Protein AF-V3ZPR6-F1 (afdb_monomer_lite)

Secondary structure (DSSP, 8-state):
-------------PPPPTT--S----HHHHHS--SS---HHHHHS----------SS----TT-HHHHHHHHHHHHHHHHHHHHHHHHHHHS------------------------------------TTTTTT--SS-HHHHHHHHHHHHHHHHHHHHHHHHHHHHHHHHHHHHHHHHHHHHHHHHHHHHHHHHHHHHHHHHHHHHHHHHHHHHHHHHHHHHHHHHHHHHHHHHHHHHHHHHHHHHHHHHHHHHHHHHHHHHHHHHHHHHHHHHHHHHHHHHHHHHHHHHHHHHHHHHHHHHHHHHHHHHHHHHHHHHHHHHHSS---S---S----S----------

pLDDT: mean 75.25, std 23.53, range [30.95, 98.62]

Sequence (349 aa):
MEKVAREFTETYVPKPNPDNVENAGDWVSELFKPTFACTVEDISTGKDEEFQIESKIKRVRAFDPAAIKEVYHKVRMMNIMDEEMQKVKLKQIPGSSLNLTETKDLQKSQSFSPASVPDDSKPTLEYSEEDLEQSGIWDTEELDVLRKVFKSAKTQISDLKVKLREYEARNKYLEGIVKKQEYEIEKSDIKLREAAKSNKRLTIHCENLQHQLDHSSAKLDTVTDMWKEIDKEKSKMMKEIQDVRVSHDKERLLRKNLELKLEHAVQERQRAVDIAVQNTKVKYEKQLFDLKQNQKELVKEFSKEKQLYGVTNKALNHLRQHFSSLPMDNIIPPNAVTEDQVSNISFVS

Radius of gyration: 82.51 Å; chains: 1; bounding box: 163×57×249 Å

Organism: Lottia gigantea (NCBI:txid225164)

Structure (mmCIF, N/CA/C/O backbone):
data_AF-V3ZPR6-F1
#
_entry.id   AF-V3ZPR6-F1
#
loop_
_atom_site.group_PDB
_atom_site.id
_atom_site.type_symbol
_atom_site.label_atom_id
_atom_site.label_alt_id
_atom_site.label_comp_id
_atom_site.label_asym_id
_atom_site.label_entity_id
_atom_site.label_seq_id
_atom_site.pdbx_PDB_ins_code
_atom_site.Cartn_x
_atom_site.Cartn_y
_atom_site.Cartn_z
_atom_site.occupancy
_atom_site.B_iso_or_equiv
_atom_site.auth_seq_id
_atom_site.auth_comp_id
_atom_site.auth_asym_id
_atom_site.auth_atom_id
_atom_site.pdbx_PDB_model_num
ATOM 1 N N . MET A 1 1 ? -2.407 25.496 47.543 1.00 41.88 1 MET A N 1
ATOM 2 C CA . MET A 1 1 ? -1.720 25.330 46.248 1.00 41.88 1 MET A CA 1
ATOM 3 C C . MET A 1 1 ? -2.771 25.192 45.168 1.00 41.88 1 MET A C 1
ATOM 5 O O . MET A 1 1 ? -3.773 24.521 45.389 1.00 41.88 1 MET A O 1
ATOM 9 N N . GLU A 1 2 ? -2.578 25.971 44.114 1.00 41.78 2 GLU A N 1
ATOM 10 C CA . GLU A 1 2 ? -3.554 26.510 43.167 1.00 41.78 2 GLU A CA 1
ATOM 11 C C . GLU A 1 2 ? -4.523 25.505 42.535 1.00 41.78 2 GLU A C 1
ATOM 13 O O . GLU A 1 2 ? -4.130 24.508 41.935 1.00 41.78 2 GLU A O 1
ATOM 18 N N . LYS A 1 3 ? -5.814 25.848 42.586 1.00 42.22 3 LYS A N 1
ATOM 19 C CA . LYS A 1 3 ? -6.810 25.402 41.612 1.00 42.22 3 LYS A CA 1
ATOM 20 C C . LYS A 1 3 ? -6.983 26.535 40.607 1.00 42.22 3 LYS A C 1
ATOM 22 O O . LYS A 1 3 ? -7.659 27.517 40.897 1.00 42.22 3 LYS A O 1
ATOM 27 N N . VAL A 1 4 ? -6.331 26.401 39.457 1.00 48.19 4 VAL A N 1
ATOM 28 C CA . VAL A 1 4 ? -6.520 27.287 38.307 1.00 48.19 4 VAL A CA 1
ATOM 29 C C . VAL A 1 4 ? -7.768 26.842 37.553 1.00 48.19 4 VAL A C 1
ATOM 31 O O . VAL A 1 4 ? -7.897 25.685 37.146 1.00 48.19 4 VAL A O 1
ATOM 34 N N . ALA A 1 5 ? -8.688 27.790 37.414 1.00 50.62 5 ALA A N 1
ATOM 35 C CA . ALA A 1 5 ? -9.866 27.734 36.574 1.00 50.62 5 ALA A CA 1
ATOM 36 C C . ALA A 1 5 ? -9.489 27.482 35.106 1.00 50.62 5 ALA A C 1
ATOM 38 O O . ALA A 1 5 ? -8.565 28.097 34.576 1.00 50.62 5 ALA A O 1
ATOM 39 N N . ARG A 1 6 ? -10.236 26.608 34.428 1.00 50.69 6 ARG A N 1
ATOM 40 C CA . ARG A 1 6 ? -10.346 26.638 32.968 1.00 50.69 6 ARG A CA 1
ATOM 41 C C . ARG A 1 6 ? -11.783 26.971 32.625 1.00 50.69 6 ARG A C 1
ATOM 43 O O . ARG A 1 6 ? -12.670 26.128 32.723 1.00 50.69 6 ARG A O 1
ATOM 50 N N . GLU A 1 7 ? -11.968 28.240 32.305 1.00 48.94 7 GLU A N 1
ATOM 51 C CA . GLU A 1 7 ? -13.148 28.776 31.653 1.00 48.94 7 GLU A CA 1
ATOM 52 C C . GLU A 1 7 ? -13.272 28.176 30.249 1.00 48.94 7 GLU A C 1
ATOM 54 O O . GLU A 1 7 ? -12.290 27.994 29.527 1.00 48.94 7 GLU A O 1
ATOM 59 N N . PHE A 1 8 ? -14.510 27.838 29.903 1.00 49.81 8 PHE A N 1
ATOM 60 C CA . PHE A 1 8 ? -14.952 27.524 28.557 1.00 49.81 8 PHE A CA 1
ATOM 61 C C . PHE A 1 8 ? -14.781 28.759 27.667 1.00 49.81 8 PHE A C 1
ATOM 63 O O . PHE A 1 8 ? -15.386 29.795 27.930 1.00 49.81 8 PHE A O 1
ATOM 70 N N . THR A 1 9 ? -14.034 28.627 26.576 1.00 45.50 9 THR A N 1
ATOM 71 C CA . THR A 1 9 ? -14.151 29.518 25.421 1.00 45.50 9 THR A CA 1
ATOM 72 C C . THR A 1 9 ? -14.665 28.706 24.238 1.00 45.50 9 THR A C 1
ATOM 74 O O . THR A 1 9 ? -13.915 28.050 23.519 1.00 45.50 9 THR A O 1
ATOM 77 N N . GLU A 1 10 ? -15.986 28.727 24.054 1.00 44.78 10 GLU A N 1
ATOM 78 C CA . GLU A 1 10 ? -16.613 28.424 22.768 1.00 44.78 10 GLU A CA 1
ATOM 79 C C . GLU A 1 10 ? -16.181 29.499 21.767 1.00 44.78 10 GLU A C 1
ATOM 81 O O . GLU A 1 10 ? -16.654 30.636 21.791 1.00 44.78 10 GLU A O 1
ATOM 86 N N . THR A 1 11 ? -15.254 29.160 20.877 1.00 44.72 11 THR A N 1
ATOM 87 C CA . THR A 1 11 ? -14.966 29.967 19.694 1.00 44.72 11 THR A CA 1
ATOM 88 C C . THR A 1 11 ? -16.083 29.761 18.675 1.00 44.72 11 THR A C 1
ATOM 90 O O . THR A 1 11 ? -16.103 28.805 17.902 1.00 44.72 11 THR A O 1
ATOM 93 N N . TYR A 1 12 ? -17.039 30.686 18.689 1.00 46.19 12 TYR A N 1
ATOM 94 C CA . TYR A 1 12 ? -18.035 30.868 17.639 1.00 46.19 12 TYR A CA 1
ATOM 95 C C . TYR A 1 12 ? -17.323 31.178 16.311 1.00 46.19 12 TYR A C 1
ATOM 97 O O . TYR A 1 12 ? -16.755 32.257 16.140 1.00 46.19 12 TYR A O 1
ATOM 105 N N . VAL A 1 13 ? -17.322 30.227 15.374 1.00 50.09 13 VAL A N 1
ATOM 106 C CA . VAL A 1 13 ? -16.845 30.440 13.999 1.00 50.09 13 VAL A CA 1
ATOM 107 C C . VAL A 1 13 ? -18.029 30.948 13.169 1.00 50.09 13 VAL A C 1
ATOM 109 O O . VAL A 1 13 ? -18.985 30.192 12.970 1.00 50.09 13 VAL A O 1
ATOM 112 N N . PRO A 1 14 ? -18.028 32.203 12.684 1.00 50.72 14 PRO A N 1
ATOM 113 C CA . PRO A 1 14 ? -19.093 32.677 11.813 1.00 50.72 14 PRO A CA 1
ATOM 114 C C . PRO A 1 14 ? -19.015 31.944 10.468 1.00 50.72 14 PRO A C 1
ATOM 116 O O . PRO A 1 14 ? -17.951 31.846 9.856 1.00 50.72 14 PRO A O 1
ATOM 119 N N . LYS A 1 15 ? -20.152 31.415 10.001 1.00 50.44 15 LYS A N 1
ATOM 120 C CA . LYS A 1 15 ? -20.273 30.866 8.643 1.00 50.44 15 LYS A CA 1
ATOM 121 C C . LYS A 1 15 ? -20.036 31.995 7.626 1.00 50.44 15 LYS A C 1
ATOM 123 O O . LYS A 1 15 ? -20.623 33.063 7.803 1.00 50.44 15 LYS A O 1
ATOM 128 N N . PRO A 1 16 ? -19.220 31.790 6.578 1.00 45.31 16 PRO A N 1
ATOM 129 C CA . PRO A 1 16 ? -19.025 32.807 5.556 1.00 45.31 16 PRO A CA 1
ATOM 130 C C . PRO A 1 16 ? -20.313 32.998 4.743 1.00 45.31 16 PRO A C 1
ATOM 132 O O . PRO A 1 16 ? -20.967 32.030 4.352 1.00 45.31 16 PRO A O 1
ATOM 135 N N . ASN A 1 17 ? -20.668 34.265 4.528 1.00 46.66 17 ASN A N 1
ATOM 136 C CA . ASN A 1 17 ? -21.756 34.700 3.655 1.00 46.66 17 ASN A CA 1
ATOM 137 C C . ASN A 1 17 ? -21.482 34.248 2.205 1.00 46.66 17 ASN A C 1
ATOM 139 O O . ASN A 1 17 ? -20.354 34.422 1.741 1.00 46.66 17 ASN A O 1
ATOM 143 N N . PRO A 1 18 ? -22.481 33.722 1.475 1.00 52.09 18 PRO A N 1
ATOM 144 C CA . PRO A 1 18 ? -22.304 33.220 0.110 1.00 52.09 18 PRO A CA 1
ATOM 145 C C . PRO A 1 18 ? -22.130 34.315 -0.961 1.00 52.09 18 PRO A C 1
ATOM 147 O O . PRO A 1 18 ? -21.793 33.987 -2.092 1.00 52.09 18 PRO A O 1
ATOM 150 N N . ASP A 1 19 ? -22.278 35.595 -0.613 1.00 48.44 19 ASP A N 1
ATOM 151 C CA . ASP A 1 19 ? -22.340 36.694 -1.593 1.00 48.44 19 ASP A CA 1
ATOM 152 C C . ASP A 1 19 ? -21.020 37.472 -1.769 1.00 48.44 19 ASP A C 1
ATOM 154 O O . ASP A 1 19 ? -21.028 38.592 -2.266 1.00 48.44 19 ASP A O 1
ATOM 158 N N . ASN A 1 20 ? -19.874 36.916 -1.353 1.00 46.81 20 ASN A N 1
ATOM 159 C CA . ASN A 1 20 ? -18.575 37.608 -1.428 1.00 46.81 20 ASN A CA 1
ATOM 160 C C . ASN A 1 20 ? -17.447 36.751 -2.037 1.00 46.81 20 ASN A C 1
ATOM 162 O O . ASN A 1 20 ? -16.292 36.830 -1.620 1.00 46.81 20 ASN A O 1
ATOM 166 N N . VAL A 1 21 ? -17.777 35.920 -3.032 1.00 47.25 21 VAL A N 1
ATOM 167 C CA . VAL A 1 21 ? -16.795 35.176 -3.844 1.00 47.25 21 VAL A CA 1
ATOM 168 C C . VAL A 1 21 ? -16.747 35.771 -5.251 1.00 47.25 21 VAL A C 1
ATOM 170 O O . VAL A 1 21 ? -17.016 35.104 -6.243 1.00 47.25 21 VAL A O 1
ATOM 173 N N . GLU A 1 22 ? -16.412 37.054 -5.341 1.00 48.88 22 GLU A N 1
ATOM 174 C CA . GLU A 1 22 ? -15.964 37.649 -6.598 1.00 48.88 22 GLU A CA 1
ATOM 175 C C . GLU A 1 22 ? -14.440 37.812 -6.547 1.00 48.88 22 GLU A C 1
ATOM 177 O O . GLU A 1 22 ? -13.891 38.495 -5.685 1.00 48.88 22 GLU A O 1
ATOM 182 N N . ASN A 1 23 ? -13.762 37.168 -7.501 1.00 50.12 23 ASN A N 1
ATOM 183 C CA . ASN A 1 23 ? -12.362 37.395 -7.873 1.00 50.12 23 ASN A CA 1
ATOM 184 C C . ASN A 1 23 ? -11.254 37.020 -6.872 1.00 50.12 23 ASN A C 1
ATOM 186 O O . ASN A 1 23 ? -10.256 37.730 -6.743 1.00 50.12 23 ASN A O 1
ATOM 190 N N . ALA A 1 24 ? -11.305 35.816 -6.299 1.00 46.47 24 ALA A N 1
ATOM 191 C CA . ALA A 1 24 ? -10.054 35.089 -6.063 1.00 46.47 24 ALA A CA 1
ATOM 192 C C . ALA A 1 24 ? -9.601 34.494 -7.406 1.00 46.47 24 ALA A C 1
ATOM 194 O O . ALA A 1 24 ? -9.951 33.365 -7.743 1.00 46.47 24 ALA A O 1
ATOM 195 N N . GLY A 1 25 ? -8.913 35.314 -8.208 1.00 49.19 25 GLY A N 1
ATOM 196 C CA . GLY A 1 25 ? -8.365 34.920 -9.502 1.00 49.19 25 GLY A CA 1
ATOM 197 C C . GLY A 1 25 ? -7.568 33.627 -9.371 1.00 49.19 25 GLY A C 1
ATOM 198 O O . GLY A 1 25 ? -6.660 33.519 -8.544 1.00 49.19 25 GLY A O 1
ATOM 199 N N . ASP A 1 26 ? -7.958 32.633 -10.162 1.00 59.97 26 ASP A N 1
ATOM 200 C CA . ASP A 1 26 ? -7.327 31.325 -10.218 1.00 59.97 26 ASP A CA 1
ATOM 201 C C . ASP A 1 26 ? -5.925 31.487 -10.821 1.00 59.97 26 ASP A C 1
ATOM 203 O O . ASP A 1 26 ? -5.728 31.390 -12.031 1.00 59.97 26 ASP A O 1
ATOM 207 N N . TRP A 1 27 ? -4.948 31.822 -9.976 1.00 70.88 27 TRP A N 1
ATOM 208 C CA . TRP A 1 27 ? -3.550 32.101 -10.335 1.00 70.88 27 TRP A CA 1
ATOM 209 C C . TRP A 1 27 ? -2.902 30.962 -11.138 1.00 70.88 27 TRP A C 1
ATOM 211 O O . TRP A 1 27 ? -1.960 31.178 -11.903 1.00 70.88 27 TRP A O 1
ATOM 221 N N . VAL A 1 28 ? -3.441 29.748 -11.007 1.00 60.94 28 VAL A N 1
ATOM 222 C CA . VAL A 1 28 ? -3.044 28.579 -11.792 1.00 60.94 28 VAL A CA 1
ATOM 223 C C . VAL A 1 28 ? -3.426 28.760 -13.264 1.00 60.94 28 VAL A C 1
ATOM 225 O O . VAL A 1 28 ? -2.618 28.459 -14.141 1.00 60.94 28 VAL A O 1
ATOM 228 N N . SER A 1 29 ? -4.603 29.323 -13.550 1.00 61.59 29 SER A N 1
ATOM 229 C CA . SER A 1 29 ? -5.073 29.609 -14.912 1.00 61.59 29 SER A CA 1
ATOM 230 C C . SER A 1 29 ? -4.351 30.792 -15.579 1.00 61.59 29 SER A C 1
ATOM 232 O O . SER A 1 29 ? -4.252 30.836 -16.807 1.00 61.59 29 SER A O 1
ATOM 234 N N . GLU A 1 30 ? -3.781 31.720 -14.798 1.00 62.50 30 GLU A N 1
ATOM 235 C CA . GLU A 1 30 ? -2.947 32.819 -15.314 1.00 62.50 30 GLU A CA 1
ATOM 236 C C . GLU A 1 30 ? -1.519 32.377 -15.655 1.00 62.50 30 GLU A C 1
ATOM 238 O O . GLU A 1 30 ? -0.983 32.789 -16.688 1.00 62.50 30 GLU A O 1
ATOM 243 N N . LEU A 1 31 ? -0.911 31.526 -14.820 1.00 63.62 31 LEU A N 1
ATOM 244 C CA . LEU A 1 31 ? 0.444 31.003 -15.044 1.00 63.62 31 LEU A CA 1
ATOM 245 C C . LEU A 1 31 ? 0.480 29.861 -16.065 1.00 63.62 31 LEU A C 1
ATOM 247 O O . LEU A 1 31 ? 1.476 29.700 -16.770 1.00 63.62 31 LEU A O 1
ATOM 251 N N . PHE A 1 32 ? -0.605 29.093 -16.175 1.00 61.50 32 PHE A N 1
ATOM 252 C CA . PHE A 1 32 ? -0.728 27.960 -17.087 1.00 61.50 32 PHE A CA 1
ATOM 253 C C . PHE A 1 32 ? -2.005 28.075 -17.918 1.00 61.50 32 PHE A C 1
ATOM 255 O O . PHE A 1 32 ? -2.926 27.272 -17.779 1.00 61.50 32 PHE A O 1
ATOM 262 N N . LYS A 1 33 ? -2.058 29.067 -18.817 1.00 62.62 33 LYS A N 1
ATOM 263 C CA . LYS A 1 33 ? -3.147 29.153 -19.799 1.00 62.62 33 LYS A CA 1
ATOM 264 C C . LYS A 1 33 ? -3.192 27.851 -20.612 1.00 62.62 33 LYS A C 1
ATOM 266 O O . LYS A 1 33 ? -2.205 27.547 -21.291 1.00 62.62 33 LYS A O 1
ATOM 271 N N . PRO A 1 34 ? -4.292 27.078 -20.568 1.00 58.50 34 PRO A N 1
ATOM 272 C CA . PRO A 1 34 ? -4.398 25.845 -21.333 1.00 58.50 34 PRO A CA 1
ATOM 273 C C . PRO A 1 34 ? -4.224 26.161 -22.817 1.00 58.50 34 PRO A C 1
ATOM 275 O O . PRO A 1 34 ? -4.940 26.991 -23.371 1.00 58.50 34 PRO A O 1
ATOM 278 N N . THR A 1 35 ? -3.265 25.514 -23.477 1.00 57.56 35 THR A N 1
ATOM 279 C CA . THR A 1 35 ? -3.021 25.709 -24.919 1.00 57.56 35 THR A CA 1
ATOM 280 C C . THR A 1 35 ? -4.171 25.156 -25.769 1.00 57.56 35 THR A C 1
ATOM 282 O O . THR A 1 35 ? -4.290 25.489 -26.943 1.00 57.56 35 THR A O 1
ATOM 285 N N . PHE A 1 36 ? -5.043 24.345 -25.163 1.00 58.56 36 PHE A N 1
ATOM 286 C CA . PHE A 1 36 ? -6.238 23.783 -25.772 1.00 58.56 36 PHE A CA 1
ATOM 287 C C . PHE A 1 36 ? -7.401 23.928 -24.789 1.00 58.56 36 PHE A C 1
ATOM 289 O O . PHE A 1 36 ? -7.395 23.325 -23.715 1.00 58.56 36 PHE A O 1
ATOM 296 N N . ALA A 1 37 ? -8.386 24.748 -25.146 1.00 53.53 37 ALA A N 1
ATOM 297 C CA . ALA A 1 37 ? -9.667 24.791 -24.459 1.00 53.53 37 ALA A CA 1
ATOM 298 C C . ALA A 1 37 ? -10.538 23.687 -25.064 1.00 53.53 37 ALA A C 1
ATOM 300 O O . ALA A 1 37 ? -11.069 23.853 -26.154 1.00 53.53 37 ALA A O 1
ATOM 301 N N . CYS A 1 38 ? -10.611 22.537 -24.397 1.00 49.84 38 CYS A N 1
ATOM 302 C CA . CYS A 1 38 ? -11.574 21.498 -24.743 1.00 49.84 38 CYS A CA 1
ATOM 303 C C . CYS A 1 38 ? -12.811 21.733 -23.880 1.00 49.84 38 CYS A C 1
ATOM 305 O O . CYS A 1 38 ? -12.769 21.563 -22.659 1.00 49.84 38 CYS A O 1
ATOM 307 N N . THR A 1 39 ? -13.881 22.215 -24.502 1.00 58.59 39 THR A N 1
ATOM 308 C CA . THR A 1 39 ? -15.168 22.392 -23.833 1.00 58.59 39 THR A CA 1
ATOM 309 C C . THR A 1 39 ? -15.890 21.047 -23.750 1.00 58.59 39 THR A C 1
ATOM 311 O O . THR A 1 39 ? -15.652 20.135 -24.538 1.00 58.59 39 THR A O 1
ATOM 314 N N . VAL A 1 40 ? -16.787 20.887 -22.774 1.00 58.09 40 VAL A N 1
ATOM 315 C CA . VAL A 1 40 ? -17.582 19.651 -22.608 1.00 58.09 40 VAL A CA 1
ATOM 316 C C . VAL A 1 40 ? -18.465 19.378 -23.844 1.00 58.09 40 VAL A C 1
ATOM 318 O O . VAL A 1 40 ? -18.826 18.235 -24.135 1.00 58.09 40 VAL A O 1
ATOM 321 N N . GLU A 1 41 ? -18.750 20.419 -24.624 1.00 57.53 41 GLU A N 1
ATOM 322 C CA . GLU A 1 41 ? -19.432 20.347 -25.917 1.00 57.53 41 GLU A CA 1
ATOM 323 C C . GLU A 1 41 ? -18.545 19.678 -26.990 1.00 57.53 41 GLU A C 1
ATOM 325 O O . GLU A 1 41 ? -19.029 18.810 -27.715 1.00 57.53 41 GLU A O 1
ATOM 330 N N . ASP A 1 42 ? -17.229 19.923 -26.993 1.00 57.53 42 ASP A N 1
ATOM 331 C CA . ASP A 1 42 ? -16.275 19.292 -27.927 1.00 57.53 42 ASP A CA 1
ATOM 332 C C . ASP A 1 42 ? -16.115 17.776 -27.706 1.00 57.53 42 ASP A C 1
ATOM 334 O O . ASP A 1 42 ? -15.789 17.035 -28.630 1.00 57.53 42 ASP A O 1
ATOM 338 N N . ILE A 1 43 ? -16.363 17.288 -26.485 1.00 58.41 43 ILE A N 1
ATOM 339 C CA . ILE A 1 43 ? -16.302 15.853 -26.150 1.00 58.41 43 ILE A CA 1
ATOM 340 C C . ILE A 1 43 ? -17.628 15.148 -26.489 1.00 58.41 43 ILE A C 1
ATOM 342 O O . ILE A 1 43 ? -17.643 13.946 -26.761 1.00 58.41 43 ILE A O 1
ATOM 346 N N . SER A 1 44 ? -18.750 15.876 -26.471 1.00 54.28 44 SER A N 1
ATOM 347 C CA . SER A 1 44 ? -20.092 15.303 -26.660 1.00 54.28 44 SER A CA 1
ATOM 348 C C . SER A 1 44 ? -20.579 15.342 -28.108 1.00 54.28 44 SER A C 1
ATOM 350 O O . SER A 1 44 ? -21.313 14.443 -28.526 1.00 54.28 44 SER A O 1
ATOM 352 N N . THR A 1 45 ? -20.126 16.303 -28.914 1.00 49.88 45 THR A N 1
ATOM 353 C CA . THR A 1 45 ? -20.310 16.264 -30.367 1.00 49.88 45 THR A CA 1
ATOM 354 C C . THR A 1 45 ? -19.064 15.701 -31.033 1.00 49.88 45 THR A C 1
ATOM 356 O O . THR A 1 45 ? -18.118 16.430 -31.297 1.00 49.88 45 THR A O 1
ATOM 359 N N . GLY A 1 46 ? -19.067 14.399 -31.333 1.00 49.34 46 GLY A N 1
ATOM 360 C CA . GLY A 1 46 ? -18.060 13.752 -32.179 1.00 49.34 46 GLY A CA 1
ATOM 361 C C . GLY A 1 46 ? -18.097 14.287 -33.612 1.00 49.34 46 GLY A C 1
ATOM 362 O O . GLY A 1 46 ? -18.599 13.625 -34.517 1.00 49.34 46 GLY A O 1
ATOM 363 N N . LYS A 1 47 ? -17.606 15.510 -33.813 1.00 42.44 47 LYS A N 1
ATOM 364 C CA . LYS A 1 47 ? -17.281 16.051 -35.126 1.00 42.44 47 LYS A CA 1
ATOM 365 C C . LYS A 1 47 ? -15.813 15.764 -35.387 1.00 42.44 47 LYS A C 1
ATOM 367 O O . LYS A 1 47 ? -14.928 16.455 -34.893 1.00 42.44 47 LYS A O 1
ATOM 372 N N . ASP A 1 48 ? -15.591 14.723 -36.178 1.00 47.75 48 ASP A N 1
ATOM 373 C CA . ASP A 1 48 ? -14.350 14.509 -36.908 1.00 47.75 48 ASP A CA 1
ATOM 374 C C . ASP A 1 48 ? 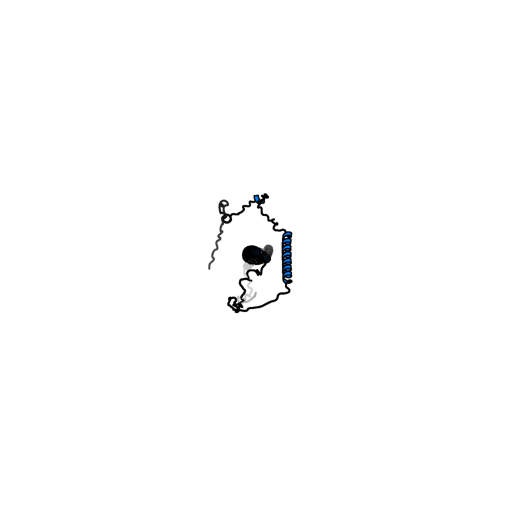-14.155 15.678 -37.886 1.00 47.75 48 ASP A C 1
ATOM 376 O O . ASP A 1 48 ? -14.544 15.610 -39.051 1.00 47.75 48 ASP A O 1
ATOM 380 N N . GLU A 1 49 ? -13.578 16.784 -37.420 1.00 44.81 49 GLU A N 1
ATOM 381 C CA . GLU A 1 49 ? -12.936 17.725 -38.331 1.00 44.81 49 GLU A CA 1
ATOM 382 C C . GLU A 1 49 ? -11.516 17.224 -38.596 1.00 44.81 49 GLU A C 1
ATOM 384 O O . GLU A 1 49 ? -10.591 17.366 -37.792 1.00 44.81 49 GLU A O 1
ATOM 389 N N . GLU A 1 50 ? -11.379 16.565 -39.749 1.00 44.44 50 GLU A N 1
ATOM 390 C CA . GLU A 1 50 ? -10.114 16.207 -40.374 1.00 44.44 50 GLU A CA 1
ATOM 391 C C . GLU A 1 50 ? -9.223 17.449 -40.520 1.00 44.44 50 GLU A C 1
ATOM 393 O O . GLU A 1 50 ? -9.242 18.151 -41.531 1.00 44.44 50 GLU A O 1
ATOM 398 N N . PHE A 1 51 ? -8.341 17.676 -39.551 1.00 41.62 51 PHE A N 1
ATOM 399 C CA . PHE A 1 51 ? -7.101 18.387 -39.828 1.00 41.62 51 PHE A CA 1
ATOM 400 C C . PHE A 1 51 ? -6.208 17.464 -40.660 1.00 41.62 51 PHE A C 1
ATOM 402 O O . PHE A 1 51 ? -5.417 16.673 -40.137 1.00 41.62 51 PHE A O 1
ATOM 409 N N . GLN A 1 52 ? -6.353 17.563 -41.983 1.00 41.81 52 GLN A N 1
ATOM 410 C CA . GLN A 1 52 ? -5.399 17.031 -42.948 1.00 41.81 52 GLN A CA 1
ATOM 411 C C . GLN A 1 52 ? -4.046 17.728 -42.763 1.00 41.81 52 GLN A C 1
ATOM 413 O O . GLN A 1 52 ? -3.717 18.712 -43.417 1.00 41.81 52 GLN A O 1
ATOM 418 N N . ILE A 1 53 ? -3.230 17.191 -41.861 1.00 42.81 53 ILE A N 1
ATOM 419 C CA . ILE A 1 53 ? -1.783 17.368 -41.917 1.00 42.81 53 ILE A CA 1
ATOM 420 C C . ILE A 1 53 ? -1.263 16.201 -42.749 1.00 42.81 53 ILE A C 1
ATOM 422 O O . ILE A 1 53 ? -1.102 15.086 -42.241 1.00 42.81 53 ILE A O 1
ATOM 426 N N . GLU A 1 54 ? -1.030 16.459 -44.037 1.00 41.06 54 GLU A N 1
ATOM 427 C CA . GLU A 1 54 ? -0.359 15.547 -44.963 1.00 41.06 54 GLU A CA 1
ATOM 428 C C . GLU A 1 54 ? 0.999 15.118 -44.389 1.00 41.06 54 GLU A C 1
ATOM 430 O O . GLU A 1 54 ? 2.037 15.748 -44.577 1.00 41.06 54 GLU A O 1
ATOM 435 N N . SER A 1 55 ? 1.000 14.005 -43.667 1.00 43.69 55 SER A N 1
ATOM 436 C CA . SER A 1 55 ? 2.204 13.328 -43.215 1.00 43.69 55 SER A CA 1
ATOM 437 C C . SER A 1 55 ? 2.182 11.935 -43.829 1.00 43.69 55 SER A C 1
ATOM 439 O O . SER A 1 55 ? 1.358 11.091 -43.488 1.00 43.69 55 SER A O 1
ATOM 441 N N . LYS A 1 56 ? 3.089 11.699 -44.787 1.00 45.72 56 LYS A N 1
ATOM 442 C CA . LYS A 1 56 ? 3.267 10.445 -45.554 1.00 45.72 56 LYS A CA 1
ATOM 443 C C . LYS A 1 56 ? 3.750 9.255 -44.706 1.00 45.72 56 LYS A C 1
ATOM 445 O O . LYS A 1 56 ? 4.412 8.351 -45.207 1.00 45.72 56 LYS A O 1
ATOM 450 N N . ILE A 1 57 ? 3.434 9.236 -43.418 1.00 47.31 57 ILE A N 1
ATOM 451 C CA . ILE A 1 57 ? 3.792 8.166 -42.499 1.00 47.31 57 ILE A CA 1
ATOM 452 C C . ILE A 1 57 ? 2.480 7.631 -41.943 1.00 47.31 57 ILE A C 1
ATOM 454 O O . ILE A 1 57 ? 1.809 8.299 -41.160 1.00 47.31 57 ILE A O 1
ATOM 458 N N . LYS A 1 58 ? 2.101 6.422 -42.378 1.00 48.06 58 LYS A N 1
ATOM 459 C CA . LYS A 1 58 ? 0.960 5.686 -41.824 1.00 48.06 58 LYS A CA 1
ATOM 460 C C . LYS A 1 58 ? 1.142 5.601 -40.307 1.00 48.06 58 LYS A C 1
ATOM 462 O O . LYS A 1 58 ? 1.991 4.848 -39.833 1.00 48.06 58 LYS A O 1
ATOM 467 N N . ARG A 1 59 ? 0.364 6.383 -39.551 1.00 48.38 59 ARG A N 1
ATOM 468 C CA . ARG A 1 59 ? 0.252 6.249 -38.095 1.00 48.38 59 ARG A CA 1
ATOM 469 C C . ARG A 1 59 ? -0.317 4.867 -37.807 1.00 48.38 59 ARG A C 1
ATOM 471 O O . ARG A 1 59 ? -1.514 4.632 -37.946 1.00 48.38 59 ARG A O 1
ATOM 478 N N . VAL A 1 60 ? 0.558 3.943 -37.433 1.00 51.66 60 VAL A N 1
ATOM 479 C CA . VAL A 1 60 ? 0.157 2.688 -36.805 1.00 51.66 60 VAL A CA 1
ATOM 480 C C . VAL A 1 60 ? -0.510 3.073 -35.485 1.00 51.66 60 VAL A C 1
ATOM 482 O O . VAL A 1 60 ? 0.086 3.793 -34.683 1.00 51.66 60 VAL A O 1
ATOM 485 N N . ARG A 1 61 ? -1.773 2.669 -35.289 1.00 51.06 61 ARG A N 1
ATOM 486 C CA . ARG A 1 61 ? -2.484 2.862 -34.017 1.00 51.06 61 ARG A CA 1
ATOM 487 C C . ARG A 1 61 ? -1.601 2.297 -32.901 1.00 51.06 61 ARG A C 1
ATOM 489 O O . ARG A 1 61 ? -1.184 1.148 -32.980 1.00 51.06 61 ARG A O 1
ATOM 496 N N . ALA A 1 62 ? -1.303 3.116 -31.896 1.00 54.88 62 ALA A N 1
ATOM 497 C CA . ALA A 1 62 ? -0.221 2.909 -30.930 1.00 54.88 62 ALA A CA 1
ATOM 498 C C . ALA A 1 62 ? -0.332 1.656 -30.030 1.00 54.88 62 ALA A C 1
ATOM 500 O O . ALA A 1 62 ? 0.513 1.466 -29.166 1.00 54.88 62 ALA A O 1
ATOM 501 N N . PHE A 1 63 ? -1.328 0.788 -30.220 1.00 55.22 63 PHE A N 1
ATOM 502 C CA . PHE A 1 63 ? -1.565 -0.386 -29.380 1.00 55.22 63 PHE A CA 1
ATOM 503 C C . PHE A 1 63 ? -2.207 -1.539 -30.167 1.00 55.22 63 PHE A C 1
ATOM 505 O O . PHE A 1 63 ? -3.246 -2.057 -29.770 1.00 55.22 63 PHE A O 1
ATOM 512 N N . ASP A 1 64 ? -1.611 -1.947 -31.290 1.00 64.06 64 ASP A N 1
ATOM 513 C CA . ASP A 1 64 ? -1.905 -3.261 -31.876 1.00 64.06 64 ASP A CA 1
ATOM 514 C C . ASP A 1 64 ? -0.821 -4.274 -31.447 1.00 64.06 64 ASP A C 1
ATOM 516 O O . ASP A 1 64 ? 0.321 -4.199 -31.921 1.00 64.06 64 ASP A O 1
ATOM 520 N N . PRO A 1 65 ? -1.134 -5.223 -30.540 1.00 66.19 65 PRO A N 1
ATOM 521 C CA . PRO A 1 65 ? -0.185 -6.230 -30.071 1.00 66.19 65 PRO A CA 1
ATOM 522 C C . PRO A 1 65 ? 0.395 -7.094 -31.198 1.00 66.19 65 PRO A C 1
ATOM 524 O O . PRO A 1 65 ? 1.499 -7.623 -31.049 1.00 66.19 65 PRO A O 1
ATOM 527 N N . ALA A 1 66 ? -0.323 -7.251 -32.317 1.00 69.50 66 ALA A N 1
ATOM 528 C CA . ALA A 1 66 ? 0.152 -8.017 -33.465 1.00 69.50 66 ALA A CA 1
ATOM 529 C C . ALA A 1 66 ? 1.261 -7.268 -34.222 1.00 69.50 66 ALA A C 1
ATOM 531 O O . ALA A 1 66 ? 2.312 -7.850 -34.494 1.00 69.50 66 ALA A O 1
ATOM 532 N N . ALA A 1 67 ? 1.083 -5.965 -34.460 1.00 70.12 67 ALA A N 1
ATOM 533 C CA . ALA A 1 67 ? 2.079 -5.126 -35.128 1.00 70.12 67 ALA A CA 1
ATOM 534 C C . ALA A 1 67 ? 3.372 -4.992 -34.303 1.00 70.12 67 ALA A C 1
ATOM 536 O O . ALA A 1 67 ? 4.474 -5.042 -34.847 1.00 70.12 67 ALA A O 1
ATOM 537 N N . ILE A 1 68 ? 3.259 -4.893 -32.972 1.00 74.81 68 ILE A N 1
ATOM 538 C CA . ILE A 1 68 ? 4.425 -4.847 -32.074 1.00 74.81 68 ILE A CA 1
ATOM 539 C C . ILE A 1 68 ? 5.188 -6.180 -32.101 1.00 74.81 68 ILE A C 1
ATOM 541 O O . ILE A 1 68 ? 6.418 -6.182 -32.194 1.00 74.81 68 ILE A O 1
ATOM 545 N N . LYS A 1 69 ? 4.478 -7.320 -32.074 1.00 78.44 69 LYS A N 1
ATOM 546 C CA . LYS A 1 69 ? 5.099 -8.649 -32.215 1.00 78.44 69 LYS A CA 1
ATOM 547 C C . LYS A 1 69 ? 5.816 -8.805 -33.552 1.00 78.44 69 LYS A C 1
ATOM 549 O O . LYS A 1 69 ? 6.907 -9.365 -33.582 1.00 78.44 69 LYS A O 1
ATOM 554 N N . GLU A 1 70 ? 5.242 -8.291 -34.635 1.00 80.12 70 GLU A N 1
ATOM 555 C CA . GLU A 1 70 ? 5.841 -8.351 -35.968 1.00 80.12 70 GLU A CA 1
ATOM 556 C C . GLU A 1 70 ? 7.130 -7.520 -36.057 1.00 80.12 70 GLU A C 1
ATOM 558 O O . GLU A 1 70 ? 8.143 -8.005 -36.564 1.00 80.12 70 GLU A O 1
ATOM 563 N N . VAL A 1 71 ? 7.147 -6.312 -35.478 1.00 78.25 71 VAL A N 1
ATOM 564 C CA . VAL A 1 71 ? 8.357 -5.474 -35.398 1.00 78.25 71 VAL A CA 1
ATOM 565 C C . VAL A 1 71 ? 9.446 -6.161 -34.573 1.00 78.25 71 VAL A C 1
ATOM 567 O O . VAL A 1 71 ? 10.585 -6.253 -35.030 1.00 78.25 71 VAL A O 1
ATOM 570 N N . TYR A 1 72 ? 9.108 -6.710 -33.403 1.00 80.88 72 TYR A N 1
ATOM 571 C CA . TYR A 1 72 ? 10.068 -7.456 -32.583 1.00 80.88 72 TYR A CA 1
ATOM 572 C C . TYR A 1 72 ? 10.592 -8.702 -33.296 1.00 80.88 72 TYR A C 1
ATOM 574 O O . TYR A 1 72 ? 11.788 -8.996 -33.231 1.00 80.88 72 TYR A O 1
ATOM 582 N N . HIS A 1 73 ? 9.728 -9.424 -34.011 1.00 82.50 73 HIS A N 1
ATOM 583 C CA . HIS A 1 73 ? 10.147 -10.597 -34.762 1.00 82.50 73 HIS A CA 1
ATOM 584 C C . HIS A 1 73 ? 11.085 -10.216 -35.911 1.00 82.50 73 HIS A C 1
ATOM 586 O O . HIS A 1 73 ? 12.108 -10.874 -36.098 1.00 82.50 73 HIS A O 1
ATOM 592 N N . LYS A 1 74 ? 10.794 -9.120 -36.620 1.00 84.69 74 LYS A N 1
ATOM 593 C CA . LYS A 1 74 ? 11.615 -8.603 -37.718 1.00 84.69 74 LYS A CA 1
ATOM 594 C C . LYS A 1 74 ? 12.983 -8.112 -37.242 1.00 84.69 74 LYS A C 1
ATOM 596 O O . LYS A 1 74 ? 13.987 -8.468 -37.850 1.00 84.69 74 LYS A O 1
ATOM 601 N N . VAL A 1 75 ? 13.042 -7.374 -36.131 1.00 85.00 75 VAL A N 1
ATOM 602 C CA . VAL A 1 75 ? 14.309 -6.937 -35.514 1.00 85.00 75 VAL A CA 1
ATOM 603 C C . VAL A 1 75 ? 15.125 -8.138 -35.032 1.00 85.00 75 VAL A C 1
ATOM 605 O O . VAL A 1 75 ? 16.326 -8.205 -35.280 1.00 85.00 75 VAL A O 1
ATOM 608 N N . ARG A 1 76 ? 14.478 -9.137 -34.417 1.00 84.56 76 ARG A N 1
ATOM 609 C CA . ARG A 1 76 ? 15.143 -10.381 -34.006 1.00 84.56 76 ARG A CA 1
ATOM 610 C C . ARG A 1 76 ? 15.728 -11.141 -35.200 1.00 84.56 76 ARG A C 1
ATOM 612 O O . ARG A 1 76 ? 16.861 -11.596 -35.111 1.00 84.56 76 ARG A O 1
ATOM 619 N N . MET A 1 77 ? 14.993 -11.256 -36.307 1.00 84.56 77 MET A N 1
ATOM 620 C CA . MET A 1 77 ? 15.491 -11.908 -37.526 1.00 84.56 77 MET A CA 1
ATOM 621 C C . MET A 1 77 ? 16.651 -11.135 -38.162 1.00 84.56 77 MET A C 1
ATOM 623 O O . MET A 1 77 ? 17.603 -11.754 -38.626 1.00 84.56 77 MET A O 1
ATOM 627 N N . MET A 1 78 ? 16.609 -9.800 -38.137 1.00 82.88 78 MET A N 1
ATOM 628 C CA . MET A 1 78 ? 17.690 -8.958 -38.657 1.00 82.88 78 MET A CA 1
ATOM 629 C C . MET A 1 78 ? 18.980 -9.126 -37.841 1.00 82.88 78 MET A C 1
ATOM 631 O O . MET A 1 78 ? 20.038 -9.337 -38.421 1.00 82.88 78 MET A O 1
ATOM 635 N N . ASN A 1 79 ? 18.878 -9.161 -36.508 1.00 79.81 79 ASN A N 1
ATOM 636 C CA . ASN A 1 79 ? 20.028 -9.419 -35.636 1.00 79.81 79 ASN A CA 1
ATOM 637 C C . ASN A 1 79 ? 20.612 -10.827 -35.835 1.00 79.81 79 ASN A C 1
ATOM 639 O O . ASN A 1 79 ? 21.829 -10.985 -35.843 1.00 79.81 79 ASN A O 1
ATOM 643 N N . ILE A 1 80 ? 19.765 -11.846 -36.030 1.00 82.00 80 ILE A N 1
ATOM 644 C CA . ILE A 1 80 ? 20.225 -13.216 -36.312 1.00 82.00 80 ILE A CA 1
ATOM 645 C C . ILE A 1 80 ? 20.968 -13.270 -37.656 1.00 82.00 80 ILE A C 1
ATOM 647 O O . ILE A 1 80 ? 22.046 -13.856 -37.729 1.00 82.00 80 ILE A O 1
ATOM 651 N N . MET A 1 81 ? 20.443 -12.622 -38.704 1.00 77.19 81 MET A N 1
ATOM 652 C CA . MET A 1 81 ? 21.124 -12.563 -40.003 1.00 77.19 81 MET A CA 1
ATOM 653 C C . MET A 1 81 ? 22.444 -11.784 -39.943 1.00 77.19 81 MET A C 1
ATOM 655 O O . MET A 1 81 ? 23.412 -12.196 -40.580 1.00 77.19 81 MET A O 1
ATOM 659 N N . ASP A 1 82 ? 22.520 -10.703 -39.163 1.00 80.25 82 ASP A N 1
ATOM 660 C CA . ASP A 1 82 ? 23.760 -9.941 -38.972 1.00 80.25 82 ASP A CA 1
ATOM 661 C C . ASP A 1 82 ? 24.822 -10.750 -38.209 1.00 80.25 82 ASP A C 1
ATOM 663 O O . ASP A 1 82 ? 25.997 -10.742 -38.591 1.00 80.25 82 ASP A O 1
ATOM 667 N N . GLU A 1 83 ? 24.428 -11.518 -37.187 1.00 80.88 83 GLU A N 1
ATOM 668 C CA . GLU A 1 83 ? 25.325 -12.451 -36.493 1.00 80.88 83 GLU A CA 1
ATOM 669 C C . GLU A 1 83 ? 25.835 -13.568 -37.416 1.00 80.88 83 GLU A C 1
ATOM 671 O O . GLU A 1 83 ? 27.012 -13.940 -37.358 1.00 80.88 83 GLU A O 1
ATOM 676 N N . GLU A 1 84 ? 24.982 -14.106 -38.290 1.00 75.50 84 GLU A N 1
ATOM 677 C CA . GLU A 1 84 ? 25.384 -15.099 -39.290 1.00 75.50 84 GLU A CA 1
ATOM 678 C C . GLU A 1 84 ? 26.327 -14.498 -40.340 1.00 75.50 84 GLU A C 1
ATOM 680 O O . GLU A 1 84 ? 27.348 -15.111 -40.666 1.00 75.50 84 GLU A O 1
ATOM 685 N N . MET A 1 85 ? 26.077 -13.268 -40.802 1.00 72.94 85 MET A N 1
ATOM 686 C CA . MET A 1 85 ? 26.968 -12.563 -41.730 1.00 72.94 85 MET A CA 1
ATOM 687 C C . MET A 1 85 ? 28.346 -12.288 -41.115 1.00 72.94 85 MET A C 1
ATOM 689 O O . MET A 1 85 ? 29.367 -12.424 -41.794 1.00 72.94 85 MET A O 1
ATOM 693 N N . GLN A 1 86 ? 28.409 -11.942 -39.826 1.00 71.94 86 GLN A N 1
ATOM 694 C CA . GLN A 1 86 ? 29.679 -11.780 -39.114 1.00 71.94 86 GLN A CA 1
ATOM 695 C C . GLN A 1 86 ? 30.420 -13.115 -38.947 1.00 71.94 86 GLN A C 1
ATOM 697 O O . GLN A 1 86 ? 31.636 -13.169 -39.145 1.00 71.94 86 GLN A O 1
ATOM 702 N N . LYS A 1 87 ? 29.705 -14.215 -38.676 1.00 71.06 87 LYS A N 1
ATOM 703 C CA . LYS A 1 87 ? 30.291 -15.567 -38.612 1.00 71.06 87 LYS A CA 1
ATOM 704 C C . LYS A 1 87 ? 30.825 -16.044 -39.968 1.00 71.06 87 LYS A C 1
ATOM 706 O O . LYS A 1 87 ? 31.844 -16.732 -39.999 1.00 71.06 87 LYS A O 1
ATOM 711 N N . VAL A 1 88 ? 30.190 -15.665 -41.081 1.00 64.94 88 VAL A N 1
ATOM 712 C CA . VAL A 1 88 ? 30.686 -15.950 -42.442 1.00 64.94 88 VAL A CA 1
ATOM 713 C C . VAL A 1 88 ? 31.942 -15.128 -42.756 1.00 64.94 88 VAL A C 1
ATOM 715 O O . VAL A 1 88 ? 32.912 -15.686 -43.269 1.00 64.94 88 VAL A O 1
ATOM 718 N N . LYS A 1 89 ? 31.985 -13.846 -42.365 1.00 59.59 89 LYS A N 1
ATOM 719 C CA . LYS A 1 89 ? 33.180 -12.991 -42.515 1.00 59.59 89 LYS A CA 1
ATOM 720 C C . LYS A 1 89 ? 34.379 -13.485 -41.693 1.00 59.59 89 LYS A C 1
ATOM 722 O O . LYS A 1 89 ? 35.509 -13.361 -42.146 1.00 59.59 89 LYS A O 1
ATOM 727 N N . LEU A 1 90 ? 34.144 -14.107 -40.535 1.00 55.78 90 LEU A N 1
ATOM 728 C CA . LEU A 1 90 ? 35.194 -14.714 -39.702 1.00 55.78 90 LEU A CA 1
ATOM 729 C C . LEU A 1 90 ? 35.676 -16.091 -40.199 1.00 55.78 90 LEU A C 1
ATOM 731 O O . LEU A 1 90 ? 36.750 -16.531 -39.801 1.00 55.78 90 LEU A O 1
ATOM 735 N N . LYS A 1 91 ? 34.924 -16.774 -41.075 1.00 55.41 91 LYS A N 1
ATOM 736 C CA . LYS A 1 91 ? 35.319 -18.073 -41.660 1.00 55.41 91 LYS A CA 1
ATOM 737 C C . LYS A 1 91 ? 35.987 -17.964 -43.037 1.00 55.41 91 LYS A C 1
ATOM 739 O O . LYS A 1 91 ? 36.527 -18.957 -43.514 1.00 55.41 91 LYS A O 1
ATOM 744 N N . GLN A 1 92 ? 36.005 -16.782 -43.655 1.00 48.91 92 GLN A N 1
ATOM 745 C CA . GLN A 1 92 ? 36.717 -16.509 -44.911 1.00 48.91 92 GLN A CA 1
ATOM 746 C C . GLN A 1 92 ? 38.040 -15.761 -44.682 1.00 48.91 92 GLN A C 1
ATOM 748 O O . GLN A 1 92 ? 38.289 -14.740 -45.307 1.00 48.91 92 GLN A O 1
ATOM 753 N N . ILE A 1 93 ? 38.912 -16.268 -43.806 1.00 47.44 93 ILE A N 1
ATOM 754 C CA . ILE A 1 93 ? 40.355 -15.983 -43.896 1.00 47.44 93 ILE A CA 1
ATOM 755 C C . ILE A 1 93 ? 41.142 -17.254 -43.542 1.00 47.44 93 ILE A C 1
ATOM 757 O O . ILE A 1 93 ? 41.481 -17.472 -42.380 1.00 47.44 93 ILE A O 1
ATOM 761 N N . PRO A 1 94 ? 41.492 -18.095 -44.526 1.00 42.66 94 PRO A N 1
ATOM 762 C CA . PRO A 1 94 ? 42.691 -18.903 -44.461 1.00 42.66 94 PRO A CA 1
ATOM 763 C C . PRO A 1 94 ? 43.776 -18.219 -45.303 1.00 42.66 94 PRO A C 1
ATOM 765 O O . PRO A 1 94 ? 43.757 -18.283 -46.528 1.00 42.66 94 PRO A O 1
ATOM 768 N N . GLY A 1 95 ? 44.731 -17.577 -44.626 1.00 44.66 95 GLY A N 1
ATOM 769 C CA . GLY A 1 95 ? 46.026 -17.234 -45.216 1.00 44.66 95 GLY A CA 1
ATOM 770 C C . GLY A 1 95 ? 46.294 -15.748 -45.452 1.00 44.66 95 GLY A C 1
ATOM 771 O O . GLY A 1 95 ? 46.195 -15.274 -46.573 1.00 44.66 95 GLY A O 1
ATOM 772 N N . SER A 1 96 ? 46.763 -15.054 -44.415 1.00 36.72 96 SER A N 1
ATOM 773 C CA . SER A 1 96 ? 47.974 -14.222 -44.510 1.00 36.72 96 SER A CA 1
ATOM 774 C C . SER A 1 96 ? 48.400 -13.802 -43.103 1.00 36.72 96 SER A C 1
ATOM 776 O O . SER A 1 96 ? 48.071 -12.725 -42.608 1.00 36.72 96 SER A O 1
ATOM 778 N N . SER A 1 97 ? 49.124 -14.695 -42.436 1.00 40.38 97 SER A N 1
ATOM 779 C CA . SER A 1 97 ? 50.034 -14.312 -41.367 1.00 40.38 97 SER A CA 1
ATOM 780 C C . SER A 1 97 ? 51.233 -13.602 -41.987 1.00 40.38 97 SER A C 1
ATOM 782 O O . SER A 1 97 ? 51.899 -14.196 -42.832 1.00 40.38 97 SER A O 1
ATOM 784 N N . LEU A 1 98 ? 51.545 -12.394 -41.532 1.00 36.00 98 LEU A N 1
ATOM 785 C CA . LEU A 1 98 ? 52.926 -11.939 -41.377 1.00 36.00 98 LEU A CA 1
ATOM 786 C C . LEU A 1 98 ? 52.933 -10.751 -40.412 1.00 36.00 98 LEU A C 1
ATOM 788 O O . LEU A 1 98 ? 52.579 -9.628 -40.754 1.00 36.00 98 LEU A O 1
ATOM 792 N N . ASN A 1 99 ? 53.320 -11.051 -39.175 1.00 41.53 99 ASN A N 1
ATOM 793 C CA . ASN A 1 99 ? 53.928 -10.083 -38.274 1.00 41.53 99 ASN A CA 1
ATOM 794 C C . ASN A 1 99 ? 55.215 -9.560 -38.931 1.00 41.53 99 ASN A C 1
ATOM 796 O O . ASN A 1 99 ? 55.938 -10.381 -39.490 1.00 41.53 99 ASN A O 1
ATOM 800 N N . LEU A 1 100 ? 55.564 -8.282 -38.762 1.00 33.66 100 LEU A N 1
ATOM 801 C CA . LEU A 1 100 ? 56.870 -7.929 -38.194 1.00 33.66 100 LEU A CA 1
ATOM 802 C C . LEU A 1 100 ? 56.987 -6.442 -37.834 1.00 33.66 100 LEU A C 1
ATOM 804 O O . LEU A 1 100 ? 56.516 -5.546 -38.526 1.00 33.66 100 LEU A O 1
ATOM 808 N N . THR A 1 101 ? 57.638 -6.264 -36.697 1.00 36.56 101 THR A N 1
ATOM 809 C CA . THR A 1 101 ? 58.096 -5.079 -35.980 1.00 36.56 101 THR A CA 1
ATOM 810 C C . THR A 1 101 ? 59.159 -4.251 -36.715 1.00 36.56 101 THR A C 1
ATOM 812 O O . THR A 1 101 ? 59.850 -4.766 -37.585 1.00 36.56 101 THR A O 1
ATOM 815 N N . GLU A 1 102 ? 59.291 -2.991 -36.275 1.00 40.03 102 GLU A N 1
ATOM 816 C CA . GLU A 1 102 ? 60.483 -2.116 -36.247 1.00 40.03 102 GLU A CA 1
ATOM 817 C C . GLU A 1 102 ? 61.711 -2.485 -37.101 1.00 40.03 102 GLU A C 1
ATOM 819 O O . GLU A 1 102 ? 62.358 -3.485 -36.819 1.00 40.03 102 GLU A O 1
ATOM 824 N N . THR A 1 103 ? 62.171 -1.550 -37.948 1.00 36.50 103 THR A N 1
ATOM 825 C CA . THR A 1 103 ? 63.591 -1.127 -37.998 1.00 36.50 103 THR A CA 1
ATOM 826 C C . THR A 1 103 ? 63.774 0.231 -38.692 1.00 36.50 103 THR A C 1
ATOM 828 O O . THR A 1 103 ? 63.051 0.586 -39.619 1.00 36.50 103 THR A O 1
ATOM 831 N N . LYS A 1 104 ? 64.774 0.956 -38.184 1.00 39.00 104 LYS A N 1
ATOM 832 C CA . LYS A 1 104 ? 65.345 2.256 -38.566 1.00 39.00 104 LYS A CA 1
ATOM 833 C C . LYS A 1 104 ? 65.950 2.330 -39.977 1.00 39.00 104 LYS A C 1
ATOM 835 O O . LYS A 1 104 ? 66.345 1.310 -40.519 1.00 39.00 104 LYS A O 1
ATOM 840 N N . ASP A 1 105 ? 66.147 3.585 -40.401 1.00 34.91 105 ASP A N 1
ATOM 841 C CA . ASP A 1 105 ? 67.295 4.168 -41.121 1.00 34.91 105 ASP A CA 1
ATOM 842 C C . ASP A 1 105 ? 67.863 3.509 -42.394 1.00 34.91 105 ASP A C 1
ATOM 844 O O . ASP A 1 105 ? 68.092 2.311 -42.481 1.00 34.91 105 ASP A O 1
ATOM 848 N N . LEU A 1 106 ? 68.299 4.425 -43.273 1.00 34.47 106 LEU A N 1
ATOM 849 C CA . LEU A 1 106 ? 69.327 4.339 -44.322 1.00 34.47 106 LEU A CA 1
ATOM 850 C C . LEU A 1 106 ? 68.902 4.219 -45.795 1.00 34.47 106 LEU A C 1
ATOM 852 O O . LEU A 1 106 ? 68.071 3.416 -46.192 1.00 34.47 106 LEU A O 1
ATOM 856 N N . GLN A 1 107 ? 69.685 4.991 -46.571 1.00 39.91 107 GLN A N 1
ATOM 857 C CA . GLN A 1 107 ? 69.883 5.063 -48.028 1.00 39.91 107 GLN A CA 1
ATOM 858 C C . GLN A 1 107 ? 68.963 6.064 -48.744 1.00 39.91 107 GLN A C 1
ATOM 860 O O . GLN A 1 107 ? 67.770 5.848 -48.879 1.00 39.91 107 GLN A O 1
ATOM 865 N N . LYS A 1 108 ? 69.418 7.231 -49.231 1.00 37.88 108 LYS A N 1
ATOM 866 C CA . LYS A 1 108 ? 70.735 7.661 -49.754 1.00 37.88 108 LYS A CA 1
ATOM 867 C C . LYS A 1 108 ? 71.389 6.644 -50.692 1.00 37.88 108 LYS A C 1
ATOM 869 O O . LYS A 1 108 ? 72.311 5.934 -50.310 1.00 37.88 108 LYS A O 1
ATOM 874 N N . SER A 1 109 ? 70.951 6.679 -51.942 1.00 35.91 109 SER A N 1
ATOM 875 C CA . SER A 1 109 ? 71.754 6.439 -53.145 1.00 35.91 109 SER A CA 1
ATOM 876 C C . SER A 1 109 ? 71.003 7.121 -54.308 1.00 35.91 109 SER A C 1
ATOM 878 O O . SER A 1 109 ? 69.793 6.986 -54.413 1.00 35.91 109 SER A O 1
ATOM 880 N N . GLN A 1 110 ? 71.548 8.116 -55.014 1.00 32.41 110 GLN A N 1
ATOM 881 C CA . GLN A 1 110 ? 72.760 8.138 -55.843 1.00 32.41 110 GLN A CA 1
ATOM 882 C C . GLN A 1 110 ? 72.506 7.545 -57.241 1.00 32.41 110 GLN A C 1
ATOM 884 O O . GLN A 1 110 ? 71.906 6.485 -57.372 1.00 32.41 110 GLN A O 1
ATOM 889 N N . SER A 1 111 ? 73.061 8.245 -58.240 1.00 30.95 111 SER A N 1
ATOM 890 C CA . SER A 1 111 ? 73.118 8.001 -59.696 1.00 30.95 111 SER A CA 1
ATOM 891 C C . SER A 1 111 ? 72.049 8.760 -60.513 1.00 30.95 111 SER A C 1
ATOM 893 O O . SER A 1 111 ? 70.870 8.711 -60.197 1.00 30.95 111 SER A O 1
ATOM 895 N N . PHE A 1 112 ? 72.383 9.575 -61.522 1.00 31.59 112 PHE A N 1
ATOM 896 C CA . PHE A 1 112 ? 73.571 9.579 -62.384 1.00 31.59 112 PHE A CA 1
ATOM 897 C C . PHE A 1 112 ? 74.117 10.995 -62.664 1.00 31.59 112 PHE A C 1
ATOM 899 O O . PHE A 1 112 ? 73.409 11.855 -63.181 1.00 31.59 112 PHE A O 1
ATOM 906 N N . SER A 1 113 ? 75.410 11.195 -62.387 1.00 32.38 113 SER A N 1
ATOM 907 C CA . SER A 1 113 ? 76.265 12.121 -63.146 1.00 32.38 113 SER A CA 1
ATOM 908 C C . SER A 1 113 ? 76.604 11.489 -64.502 1.00 32.38 113 SER A C 1
ATOM 910 O O . SER A 1 113 ? 76.849 10.282 -64.532 1.00 32.38 113 SER A O 1
ATOM 912 N N . PRO A 1 114 ? 76.748 12.256 -65.595 1.00 35.81 114 PRO A N 1
ATOM 913 C CA . PRO A 1 114 ? 77.493 11.808 -66.758 1.00 35.81 114 PRO A CA 1
ATOM 914 C C . PRO A 1 114 ? 78.961 12.217 -66.571 1.00 35.81 114 PRO A C 1
ATOM 916 O O . PRO A 1 114 ? 79.340 13.353 -66.843 1.00 35.81 114 PRO A O 1
ATOM 919 N N . ALA A 1 115 ? 79.787 11.301 -66.067 1.00 34.78 115 ALA A N 1
ATOM 920 C CA . ALA A 1 115 ? 81.237 11.416 -66.162 1.00 34.78 115 ALA A CA 1
ATOM 921 C C . ALA A 1 115 ? 81.718 10.434 -67.237 1.00 34.78 115 ALA A C 1
ATOM 923 O O . ALA A 1 115 ? 81.690 9.224 -67.040 1.00 34.78 115 ALA A O 1
ATOM 924 N N . SER A 1 116 ? 82.070 11.006 -68.390 1.00 40.78 116 SER A N 1
ATOM 925 C CA . SER A 1 116 ? 83.273 10.706 -69.178 1.00 40.78 116 SER A CA 1
ATOM 926 C C . SER A 1 116 ? 83.906 9.319 -69.018 1.00 40.78 116 SER A C 1
ATOM 928 O O . SER A 1 116 ? 84.520 9.046 -67.988 1.00 40.78 116 SER A O 1
ATOM 930 N N . VAL A 1 117 ? 83.926 8.549 -70.109 1.00 45.09 117 VAL A N 1
ATOM 931 C CA . VAL A 1 117 ? 85.060 7.674 -70.447 1.00 45.09 117 VAL A CA 1
ATOM 932 C C . VAL A 1 117 ? 85.365 7.835 -71.948 1.00 45.09 117 VAL A C 1
ATOM 934 O O . VAL A 1 117 ? 84.422 7.966 -72.733 1.00 45.09 117 VAL A O 1
ATOM 937 N N . PRO A 1 118 ? 86.658 7.923 -72.312 1.00 53.91 118 PRO A N 1
ATOM 938 C CA . PRO A 1 118 ? 87.160 8.253 -73.640 1.00 53.91 118 PRO A CA 1
ATOM 939 C C . PRO A 1 118 ? 87.289 6.996 -74.502 1.00 53.91 118 PRO A C 1
ATOM 941 O O . PRO A 1 118 ? 87.387 5.898 -73.959 1.00 53.91 118 PRO A O 1
ATOM 944 N N . ASP A 1 119 ? 87.377 7.159 -75.821 1.00 35.84 119 ASP A N 1
ATOM 945 C CA . ASP A 1 119 ? 88.154 6.200 -76.597 1.00 35.84 119 ASP A CA 1
ATOM 946 C C . ASP A 1 119 ? 88.766 6.839 -77.841 1.00 35.84 119 ASP A C 1
ATOM 948 O O . ASP A 1 119 ? 88.141 7.628 -78.559 1.00 35.84 119 ASP A O 1
ATOM 952 N N . ASP A 1 120 ? 90.036 6.506 -77.995 1.00 40.06 120 ASP A N 1
ATOM 953 C CA . ASP A 1 120 ? 90.972 6.917 -79.017 1.00 40.06 120 ASP A CA 1
ATOM 954 C C . ASP A 1 120 ? 90.664 6.227 -80.353 1.00 40.06 120 ASP A C 1
ATOM 956 O O . ASP A 1 120 ? 89.877 5.288 -80.457 1.00 40.06 120 ASP A O 1
ATOM 960 N N . SER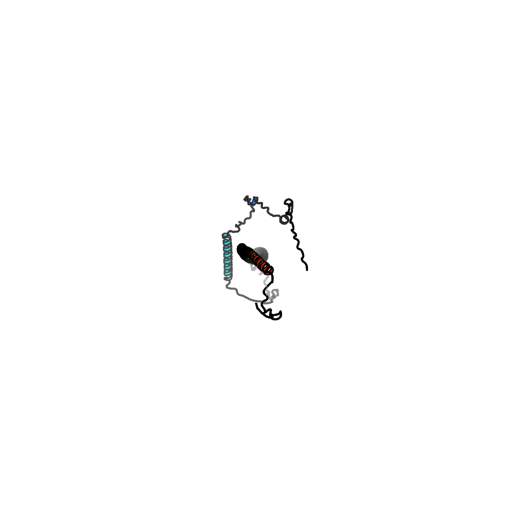 A 1 121 ? 91.400 6.644 -81.382 1.00 49.16 121 SER A N 1
ATOM 961 C CA . SER A 1 121 ? 91.619 5.915 -82.638 1.00 49.16 121 SER A CA 1
ATOM 962 C C . SER A 1 121 ? 90.452 5.867 -83.634 1.00 49.16 121 SER A C 1
ATOM 964 O O . SER A 1 121 ? 89.904 4.820 -83.968 1.00 49.16 121 SER A O 1
ATOM 966 N N . LYS A 1 122 ? 90.186 7.014 -84.276 1.00 39.78 122 LYS A N 1
ATOM 967 C CA . LYS A 1 122 ? 89.807 6.980 -85.697 1.00 39.78 122 LYS A CA 1
ATOM 968 C C . LYS A 1 122 ? 91.051 6.612 -86.520 1.00 39.78 122 LYS A C 1
ATOM 970 O O . LYS A 1 122 ? 92.029 7.356 -86.451 1.00 39.78 122 LYS A O 1
ATOM 975 N N . PRO A 1 123 ? 91.041 5.527 -87.311 1.00 46.72 123 PRO A N 1
ATOM 976 C CA . PRO A 1 123 ? 92.014 5.370 -88.375 1.00 46.72 123 PRO A CA 1
ATOM 977 C C . PRO A 1 123 ? 91.735 6.445 -89.428 1.00 46.72 123 PRO A C 1
ATOM 979 O O . PRO A 1 123 ? 90.610 6.589 -89.912 1.00 46.72 123 PRO A O 1
ATOM 982 N N . THR A 1 124 ? 92.769 7.215 -89.756 1.00 45.88 124 THR A N 1
ATOM 983 C CA . THR A 1 124 ? 92.845 8.026 -90.969 1.00 45.88 124 THR A CA 1
ATOM 984 C C . THR A 1 124 ? 92.737 7.074 -92.154 1.00 45.88 124 THR A C 1
ATOM 986 O O . THR A 1 124 ? 93.711 6.435 -92.541 1.00 45.88 124 THR A O 1
ATOM 989 N N . LEU A 1 125 ? 91.523 6.920 -92.671 1.00 44.59 125 LEU A N 1
ATOM 990 C CA . LEU A 1 125 ? 91.265 6.281 -93.949 1.00 44.59 125 LEU A CA 1
ATOM 991 C C . LEU A 1 125 ? 91.097 7.426 -94.943 1.00 44.59 125 LEU A C 1
ATOM 993 O O . LEU A 1 125 ? 90.066 8.099 -94.957 1.00 44.59 125 LEU A O 1
ATOM 997 N N . GLU A 1 126 ? 92.172 7.695 -95.684 1.00 45.91 126 GLU A N 1
ATOM 998 C CA . GLU A 1 126 ? 92.136 8.466 -96.922 1.00 45.91 126 GLU A CA 1
ATOM 999 C C . GLU A 1 126 ? 91.146 7.771 -97.861 1.00 45.91 126 GLU A C 1
ATOM 1001 O O . GLU A 1 126 ? 91.479 6.811 -98.550 1.00 45.91 126 GLU A O 1
ATOM 1006 N N . TYR A 1 127 ? 89.898 8.222 -97.827 1.00 41.62 127 TYR A N 1
ATOM 1007 C CA . TYR A 1 127 ? 88.991 8.051 -98.944 1.00 41.62 127 TYR A CA 1
ATOM 1008 C C . TYR A 1 127 ? 89.217 9.254 -99.849 1.00 41.62 127 TYR A C 1
ATOM 1010 O O . TYR A 1 127 ? 89.066 10.399 -99.421 1.00 41.62 127 TYR A O 1
ATOM 1018 N N . SER A 1 128 ? 89.631 8.979 -101.081 1.00 41.50 128 SER A N 1
ATOM 1019 C CA . SER A 1 128 ? 89.534 9.902 -102.204 1.00 41.50 128 SER A CA 1
ATOM 1020 C C . SER A 1 128 ? 88.161 10.583 -102.175 1.00 41.50 128 SER A C 1
ATOM 1022 O O . SER A 1 128 ? 87.132 9.907 -102.121 1.00 41.50 128 SER A O 1
ATOM 1024 N N . GLU A 1 129 ? 88.139 11.921 -102.222 1.00 51.47 129 GLU A N 1
ATOM 1025 C CA . GLU A 1 129 ? 86.912 12.736 -102.322 1.00 51.47 129 GLU A CA 1
ATOM 1026 C C . GLU A 1 129 ? 86.016 12.313 -103.504 1.00 51.47 129 GLU A C 1
ATOM 1028 O O . GLU A 1 129 ? 84.830 12.619 -103.525 1.00 51.47 129 GLU A O 1
ATOM 1033 N N . GLU A 1 130 ? 86.554 11.539 -104.446 1.00 51.41 130 GLU A N 1
ATOM 1034 C CA . GLU A 1 130 ? 85.896 11.124 -105.682 1.00 51.41 130 GLU A CA 1
ATOM 1035 C C . GLU A 1 130 ? 85.080 9.813 -105.571 1.00 51.41 130 GLU A C 1
ATOM 1037 O O . GLU A 1 130 ? 84.273 9.553 -106.459 1.00 51.41 130 GLU A O 1
ATOM 1042 N N . ASP A 1 131 ? 85.185 9.032 -104.479 1.00 48.59 131 ASP A N 1
ATOM 1043 C CA . ASP A 1 131 ? 84.407 7.778 -104.295 1.00 48.59 131 ASP A CA 1
ATOM 1044 C C . ASP A 1 131 ? 83.288 7.859 -103.230 1.00 48.59 131 ASP A C 1
ATOM 1046 O O . ASP A 1 131 ? 82.409 6.994 -103.163 1.00 48.59 131 ASP A O 1
ATOM 1050 N N . LEU A 1 132 ? 83.248 8.917 -102.414 1.00 49.88 132 LEU A N 1
ATOM 1051 C CA . LEU A 1 132 ? 82.171 9.139 -101.432 1.00 49.88 132 LEU A CA 1
ATOM 1052 C C . LEU A 1 132 ? 80.942 9.847 -102.024 1.00 49.88 132 LEU A C 1
ATOM 1054 O O . LEU A 1 132 ? 79.861 9.779 -101.439 1.00 49.88 132 LEU A O 1
ATOM 1058 N N . GLU A 1 133 ? 81.077 10.491 -103.187 1.00 51.03 133 GLU A N 1
ATOM 1059 C CA . GLU A 1 133 ? 79.972 11.203 -103.844 1.00 51.03 133 GLU A CA 1
ATOM 1060 C C . GLU A 1 133 ? 79.071 10.293 -104.700 1.00 51.03 133 GLU A C 1
ATOM 1062 O O . GLU A 1 133 ? 77.963 10.693 -105.057 1.00 51.03 133 GLU A O 1
ATOM 1067 N N . GLN A 1 134 ? 79.495 9.053 -104.988 1.00 49.97 134 GLN A N 1
ATOM 1068 C CA . GLN A 1 134 ? 78.708 8.076 -105.764 1.00 49.97 134 GLN A CA 1
ATOM 1069 C C . GLN A 1 134 ? 78.349 6.794 -104.998 1.00 49.97 134 GLN A C 1
ATOM 1071 O O . GLN A 1 134 ? 77.444 6.074 -105.412 1.00 49.97 134 GLN A O 1
ATOM 1076 N N . SER A 1 135 ? 78.960 6.545 -103.836 1.00 51.03 135 SER A N 1
ATOM 1077 C CA . SER A 1 135 ? 78.505 5.534 -102.874 1.00 51.03 135 SER A CA 1
ATOM 1078 C C . SER A 1 135 ? 77.519 6.165 -101.886 1.00 51.03 135 SER A C 1
ATOM 1080 O O . SER A 1 135 ? 77.769 6.254 -100.679 1.00 51.03 135 SER A O 1
ATOM 1082 N N . GLY A 1 136 ? 76.366 6.601 -102.391 1.00 55.78 136 GLY A N 1
ATOM 1083 C CA . GLY A 1 136 ? 75.207 6.801 -101.533 1.00 55.78 136 GLY A CA 1
ATOM 1084 C C . GLY A 1 136 ? 74.847 5.454 -100.912 1.00 55.78 136 GLY A C 1
ATOM 1085 O O . GLY A 1 136 ? 74.158 4.668 -101.539 1.00 55.78 136 GLY A O 1
ATOM 1086 N N . ILE A 1 137 ? 75.323 5.178 -99.689 1.00 64.38 137 ILE A N 1
ATOM 1087 C CA . ILE A 1 137 ? 75.050 3.935 -98.924 1.00 64.38 137 ILE A CA 1
ATOM 1088 C C . ILE A 1 137 ? 73.537 3.690 -98.771 1.00 64.38 137 ILE A C 1
ATOM 1090 O O . ILE A 1 137 ? 73.110 2.601 -98.410 1.00 64.38 137 ILE A O 1
ATOM 1094 N N . TRP A 1 138 ? 72.746 4.730 -99.018 1.00 68.81 138 TRP A N 1
ATOM 1095 C CA . TRP A 1 138 ? 71.305 4.722 -98.972 1.00 68.81 138 TRP A CA 1
ATOM 1096 C C . TRP A 1 138 ? 70.773 5.050 -100.354 1.00 68.81 138 TRP A C 1
ATOM 1098 O O . TRP A 1 138 ? 70.929 6.181 -100.834 1.00 68.81 138 TRP A O 1
ATOM 1108 N N . ASP A 1 139 ? 70.081 4.089 -100.947 1.00 79.56 139 ASP A N 1
ATOM 1109 C CA . ASP A 1 139 ? 69.313 4.357 -102.149 1.00 79.56 139 ASP A CA 1
ATOM 1110 C C . ASP A 1 139 ? 68.163 5.322 -101.818 1.00 79.56 139 ASP A C 1
ATOM 1112 O O . ASP A 1 139 ? 67.634 5.374 -100.700 1.00 79.56 139 ASP A O 1
ATOM 1116 N N . THR A 1 140 ? 67.755 6.133 -102.795 1.00 80.56 140 THR A N 1
ATOM 1117 C CA . THR A 1 140 ? 66.662 7.112 -102.613 1.00 80.56 140 THR A CA 1
ATOM 1118 C C . THR A 1 140 ? 65.369 6.465 -102.096 1.00 80.56 140 THR A C 1
ATOM 1120 O O . THR A 1 140 ? 64.645 7.075 -101.305 1.00 80.56 140 THR A O 1
ATOM 1123 N N . GLU A 1 141 ? 65.131 5.201 -102.458 1.00 82.81 141 GLU A N 1
ATOM 1124 C CA . GLU A 1 141 ? 64.027 4.380 -101.961 1.00 82.81 141 GLU A CA 1
ATOM 1125 C C . GLU A 1 141 ? 64.142 4.085 -100.454 1.00 82.81 141 GLU A C 1
ATOM 1127 O O . GLU A 1 141 ? 63.156 4.214 -99.723 1.00 82.81 141 GLU A O 1
ATOM 1132 N N . GLU A 1 142 ? 65.339 3.767 -99.953 1.00 84.88 142 GLU A N 1
ATOM 1133 C CA . GLU A 1 142 ? 65.596 3.487 -98.533 1.00 84.88 142 GLU A CA 1
ATOM 1134 C C . GLU A 1 142 ? 65.459 4.750 -97.674 1.00 84.88 142 GLU A C 1
ATOM 1136 O O . GLU A 1 142 ? 64.859 4.717 -96.592 1.00 84.88 142 GLU A O 1
ATOM 1141 N N . LEU A 1 143 ? 65.928 5.898 -98.180 1.00 85.94 143 LEU A N 1
ATOM 1142 C CA . LEU A 1 143 ? 65.702 7.199 -97.543 1.00 85.94 143 LEU A CA 1
ATOM 1143 C C . LEU A 1 143 ? 64.214 7.548 -97.472 1.00 85.94 143 LEU A C 1
ATOM 1145 O O . LEU A 1 143 ? 63.754 8.091 -96.463 1.00 85.94 143 LEU A O 1
ATOM 1149 N N . ASP A 1 144 ? 63.438 7.233 -98.507 1.00 86.56 144 ASP A N 1
ATOM 1150 C CA . ASP A 1 144 ? 61.998 7.468 -98.509 1.00 86.56 144 ASP A CA 1
ATOM 1151 C C . ASP A 1 144 ? 61.246 6.532 -97.556 1.00 86.56 144 ASP A C 1
ATOM 1153 O O . ASP A 1 144 ? 60.315 6.980 -96.874 1.00 86.56 144 ASP A O 1
ATOM 1157 N N . VAL A 1 145 ? 61.667 5.269 -97.422 1.00 88.81 145 VAL A N 1
ATOM 1158 C CA . VAL A 1 145 ? 61.160 4.356 -96.384 1.00 88.81 145 VAL A CA 1
ATOM 1159 C C . VAL A 1 145 ? 61.485 4.899 -94.991 1.00 88.81 145 VAL A C 1
ATOM 1161 O O . VAL A 1 145 ? 60.578 5.015 -94.162 1.00 88.81 145 VAL A O 1
ATOM 1164 N N . LEU A 1 146 ? 62.727 5.327 -94.737 1.00 88.75 146 LEU A N 1
ATOM 1165 C CA . LEU A 1 146 ? 63.126 5.887 -93.443 1.00 88.75 146 LEU A CA 1
ATOM 1166 C C . LEU A 1 146 ? 62.341 7.165 -93.114 1.00 88.75 146 LEU A C 1
ATOM 1168 O O . LEU A 1 146 ? 61.855 7.329 -91.995 1.00 88.75 146 LEU A O 1
ATOM 1172 N N . ARG A 1 147 ? 62.134 8.051 -94.095 1.00 92.75 147 ARG A N 1
ATOM 1173 C CA . ARG A 1 147 ? 61.300 9.255 -93.943 1.00 92.75 147 ARG A CA 1
ATOM 1174 C C . ARG A 1 147 ? 59.843 8.906 -93.649 1.00 92.75 147 ARG A C 1
ATOM 1176 O O . ARG A 1 147 ? 59.227 9.582 -92.822 1.00 92.75 147 ARG A O 1
ATOM 1183 N N . LYS A 1 148 ? 59.274 7.878 -94.293 1.00 93.00 148 LYS A N 1
ATOM 1184 C CA . LYS A 1 148 ? 57.906 7.395 -94.019 1.00 93.00 148 LYS A CA 1
ATOM 1185 C C . LYS A 1 148 ? 57.789 6.833 -92.603 1.00 93.00 148 LYS A C 1
ATOM 1187 O O . LYS A 1 148 ? 56.883 7.238 -91.876 1.00 93.00 148 LYS A O 1
ATOM 1192 N N . VAL A 1 149 ? 58.721 5.976 -92.186 1.00 92.81 149 VAL A N 1
ATOM 1193 C CA . VAL A 1 149 ? 58.755 5.404 -90.830 1.00 92.81 149 VAL A CA 1
ATOM 1194 C C . VAL A 1 149 ? 58.957 6.499 -89.787 1.00 92.81 149 VAL A C 1
ATOM 1196 O O . VAL A 1 149 ? 58.224 6.534 -88.805 1.00 92.81 149 VAL A O 1
ATOM 1199 N N . PHE A 1 150 ? 59.862 7.453 -90.017 1.00 94.00 150 PHE A N 1
ATOM 1200 C CA . PHE A 1 150 ? 60.076 8.586 -89.118 1.00 94.00 150 PHE A CA 1
ATOM 1201 C C . PHE A 1 150 ? 58.833 9.472 -89.000 1.00 94.00 150 PHE A C 1
ATOM 1203 O O . PHE A 1 150 ? 58.451 9.849 -87.893 1.00 94.00 150 PHE A O 1
ATOM 1210 N N . LYS A 1 151 ? 58.162 9.784 -90.118 1.00 94.69 151 LYS A N 1
ATOM 1211 C CA . LYS A 1 151 ? 56.889 10.523 -90.097 1.00 94.69 151 LYS A CA 1
ATOM 1212 C C . LYS A 1 151 ? 55.822 9.755 -89.317 1.00 94.69 151 LYS A C 1
ATOM 1214 O O . LYS A 1 151 ? 55.189 10.356 -88.457 1.00 94.69 151 LYS A O 1
ATOM 1219 N N . SER A 1 152 ? 55.684 8.448 -89.552 1.00 94.75 152 SER A N 1
ATOM 1220 C CA . SER A 1 152 ? 54.753 7.576 -88.823 1.00 94.75 152 SER A CA 1
ATOM 1221 C C . SER A 1 152 ? 55.074 7.494 -87.326 1.00 94.75 152 SER A C 1
ATOM 1223 O O . SER A 1 152 ? 54.184 7.589 -86.487 1.00 94.75 152 SER A O 1
ATOM 1225 N N . ALA A 1 153 ? 56.346 7.360 -86.953 1.00 94.31 153 ALA A N 1
ATOM 1226 C CA . ALA A 1 153 ? 56.776 7.358 -85.558 1.00 94.31 153 ALA A CA 1
ATOM 1227 C C . ALA A 1 153 ? 56.525 8.724 -84.906 1.00 94.31 153 ALA A C 1
ATOM 1229 O O . ALA A 1 153 ? 56.040 8.795 -83.782 1.00 94.31 153 ALA A O 1
ATOM 1230 N N . LYS A 1 154 ? 56.780 9.828 -85.620 1.00 95.56 154 LYS A N 1
ATOM 1231 C CA . LYS A 1 154 ? 56.504 11.188 -85.143 1.00 95.56 154 LYS A CA 1
ATOM 1232 C C . LYS A 1 154 ? 55.009 11.419 -84.913 1.00 95.56 154 LYS A C 1
ATOM 1234 O O . LYS A 1 154 ? 54.655 12.015 -83.895 1.00 95.56 154 LYS A O 1
ATOM 1239 N N . THR A 1 155 ? 54.139 10.946 -85.810 1.00 94.75 155 THR A N 1
ATOM 1240 C CA . THR A 1 155 ? 52.682 11.013 -85.611 1.00 94.75 155 THR A CA 1
ATOM 1241 C C . THR A 1 155 ? 52.256 10.142 -84.434 1.00 94.75 155 THR A C 1
ATOM 1243 O O . THR A 1 155 ? 51.565 10.636 -83.553 1.00 94.75 155 THR A O 1
ATOM 1246 N N . GLN A 1 156 ? 52.767 8.912 -84.323 1.00 95.69 156 GLN A N 1
ATOM 1247 C CA . GLN A 1 156 ? 52.483 8.034 -83.181 1.00 95.69 156 GLN A CA 1
ATOM 1248 C C . GLN A 1 156 ? 52.942 8.636 -81.843 1.00 95.69 156 GLN A C 1
ATOM 1250 O O . GLN A 1 156 ? 52.198 8.600 -80.867 1.00 95.69 156 GLN A O 1
ATOM 1255 N N . ILE A 1 157 ? 54.134 9.240 -81.782 1.00 94.81 157 ILE A N 1
ATOM 1256 C CA . ILE A 1 157 ? 54.630 9.948 -80.590 1.00 94.81 157 ILE A CA 1
ATOM 1257 C C . ILE A 1 157 ? 53.714 11.127 -80.248 1.00 94.81 157 ILE A C 1
ATOM 1259 O O . ILE A 1 157 ? 53.432 11.362 -79.073 1.00 94.81 157 ILE A O 1
ATOM 1263 N N . SER A 1 158 ? 53.242 11.872 -81.250 1.00 95.62 158 SER A N 1
ATOM 1264 C CA . SER A 1 158 ? 52.277 12.955 -81.047 1.00 95.62 158 SER A CA 1
ATOM 1265 C C . SER A 1 158 ? 50.957 12.433 -80.467 1.00 95.62 158 SER A C 1
ATOM 1267 O O . SER A 1 158 ? 50.488 12.960 -79.458 1.00 95.62 158 SER A O 1
ATOM 1269 N N . ASP A 1 159 ? 50.401 11.363 -81.034 1.00 95.81 159 ASP A N 1
ATOM 1270 C CA . ASP A 1 159 ? 49.145 10.751 -80.584 1.00 95.81 159 ASP A CA 1
ATOM 1271 C C . ASP A 1 159 ? 49.260 10.189 -79.162 1.00 95.81 159 ASP A C 1
ATOM 1273 O O . ASP A 1 159 ? 48.381 10.403 -78.325 1.00 95.81 159 ASP A O 1
ATOM 1277 N N . LEU A 1 160 ? 50.372 9.517 -78.849 1.00 96.25 160 LEU A N 1
ATOM 1278 C CA . LEU A 1 160 ? 50.656 9.017 -77.503 1.00 96.25 160 LEU A CA 1
ATOM 1279 C C . LEU A 1 160 ? 50.796 10.158 -76.490 1.00 96.25 160 LEU A C 1
ATOM 1281 O O . LEU A 1 160 ? 50.276 10.044 -75.384 1.00 96.25 160 LEU A O 1
ATOM 1285 N N . LYS A 1 161 ? 51.423 11.283 -76.858 1.00 96.00 161 LYS A N 1
ATOM 1286 C CA . LYS A 1 161 ? 51.496 12.476 -75.994 1.00 96.00 161 LYS A CA 1
ATOM 1287 C C . LYS A 1 161 ? 50.126 13.108 -75.744 1.00 96.00 161 LYS A C 1
ATOM 1289 O O . LYS A 1 161 ? 49.896 13.636 -74.658 1.00 96.00 161 LYS A O 1
ATOM 1294 N N . VAL A 1 162 ? 49.221 13.097 -76.725 1.00 96.62 162 VAL A N 1
ATOM 1295 C CA . VAL A 1 162 ? 47.836 13.560 -76.530 1.00 96.62 162 VAL A CA 1
ATOM 1296 C C . VAL A 1 162 ? 47.110 12.636 -75.554 1.00 96.62 162 VAL A C 1
ATOM 1298 O O . VAL A 1 162 ? 46.618 13.117 -74.536 1.00 96.62 162 VAL A O 1
ATOM 1301 N N . LYS A 1 163 ? 47.148 11.318 -75.787 1.00 96.94 163 LYS A N 1
ATOM 1302 C CA . LYS A 1 163 ? 46.529 10.325 -74.894 1.00 96.94 163 LYS A CA 1
ATOM 1303 C C . LYS A 1 163 ? 47.088 10.385 -73.474 1.00 96.94 163 LYS A C 1
ATOM 1305 O O . LYS A 1 163 ? 46.326 10.309 -72.520 1.00 96.94 163 LYS A O 1
ATOM 1310 N N . LEU A 1 164 ? 48.403 10.556 -73.316 1.00 96.31 164 LEU A N 1
ATOM 1311 C CA . LEU A 1 164 ? 49.032 10.705 -72.003 1.00 96.31 164 LEU A CA 1
ATOM 1312 C C . LEU A 1 164 ? 48.457 11.913 -71.251 1.00 96.31 164 LEU A C 1
ATOM 1314 O O . LEU A 1 164 ? 48.046 11.767 -70.105 1.00 96.31 164 LEU A O 1
ATOM 1318 N N . ARG A 1 165 ? 48.339 13.073 -71.913 1.00 96.62 165 ARG A N 1
ATOM 1319 C CA . ARG A 1 165 ? 47.726 14.270 -71.312 1.00 96.62 165 ARG A CA 1
ATOM 1320 C C . ARG A 1 165 ? 46.259 14.051 -70.936 1.00 96.62 165 ARG A C 1
ATOM 1322 O O . ARG A 1 165 ? 45.828 14.519 -69.885 1.00 96.62 165 ARG A O 1
ATOM 1329 N N . GLU A 1 166 ? 45.495 13.342 -71.764 1.00 96.62 166 GLU A N 1
ATOM 1330 C CA . GLU A 1 166 ? 44.101 12.988 -71.460 1.00 96.62 166 GLU A CA 1
ATOM 1331 C C . GLU A 1 166 ? 43.999 12.065 -70.237 1.00 96.62 166 GLU A C 1
ATOM 1333 O O . GLU A 1 166 ? 43.182 12.311 -69.346 1.00 96.62 166 GLU A O 1
ATOM 1338 N N . TYR A 1 167 ? 44.853 11.040 -70.145 1.00 97.31 167 TYR A N 1
ATOM 1339 C CA . TYR A 1 167 ? 44.902 10.144 -68.988 1.00 97.31 167 TYR A CA 1
ATOM 1340 C C . TYR A 1 167 ? 45.365 10.859 -67.716 1.00 97.31 167 TYR A C 1
ATOM 1342 O O . TYR A 1 167 ? 44.773 10.649 -66.661 1.00 97.31 167 TYR A O 1
ATOM 1350 N N . GLU A 1 168 ? 46.355 11.749 -67.799 1.00 97.19 168 GLU A N 1
ATOM 1351 C CA . GLU A 1 168 ? 46.784 12.584 -66.671 1.00 97.19 168 GLU A CA 1
ATOM 1352 C C . GLU A 1 168 ? 45.657 13.503 -66.181 1.00 97.19 168 GLU A C 1
ATOM 1354 O O . GLU A 1 168 ? 45.434 13.625 -64.974 1.00 97.19 168 GLU A O 1
ATOM 1359 N N . ALA A 1 169 ? 44.909 14.126 -67.098 1.00 96.75 169 ALA A N 1
ATOM 1360 C CA . ALA A 1 169 ? 43.757 14.955 -66.752 1.00 96.75 169 ALA A CA 1
ATOM 1361 C C . ALA A 1 169 ? 42.641 14.128 -66.094 1.00 96.75 169 ALA A C 1
ATOM 1363 O O . ALA A 1 169 ? 42.080 14.542 -65.075 1.00 96.75 169 ALA A O 1
ATOM 1364 N N . ARG A 1 170 ? 42.355 12.934 -66.631 1.00 97.56 170 ARG A N 1
ATOM 1365 C CA . ARG A 1 170 ? 41.381 12.002 -66.053 1.00 97.56 170 ARG A CA 1
ATOM 1366 C C . ARG A 1 170 ? 41.804 11.520 -64.666 1.00 97.56 170 ARG A C 1
ATOM 1368 O O . ARG A 1 170 ? 40.964 11.498 -63.772 1.00 97.56 170 ARG A O 1
ATOM 1375 N N . ASN A 1 171 ? 43.076 11.183 -64.463 1.00 96.88 171 ASN A N 1
ATOM 1376 C CA . ASN A 1 171 ? 43.590 10.766 -63.158 1.00 96.88 171 ASN A CA 1
ATOM 1377 C C . ASN A 1 171 ? 43.467 11.891 -62.130 1.00 96.88 171 ASN A C 1
ATOM 1379 O O . ASN A 1 171 ? 42.901 11.664 -61.067 1.00 96.88 171 ASN A O 1
ATOM 1383 N N . LYS A 1 172 ? 43.865 13.124 -62.473 1.00 97.81 172 LYS A N 1
ATOM 1384 C CA . LYS A 1 172 ? 43.681 14.290 -61.588 1.00 97.81 172 LYS A CA 1
ATOM 1385 C C . LYS A 1 172 ? 42.215 14.520 -61.218 1.00 97.81 172 LYS A C 1
ATOM 1387 O O . LYS A 1 172 ? 41.906 14.855 -60.076 1.00 97.81 172 LYS A O 1
ATOM 1392 N N . TYR A 1 173 ? 41.302 14.341 -62.173 1.00 97.31 173 TYR A N 1
ATOM 1393 C CA . TYR A 1 173 ? 39.868 14.452 -61.918 1.00 97.31 173 TYR A CA 1
ATOM 1394 C C . TYR A 1 173 ? 39.369 13.368 -6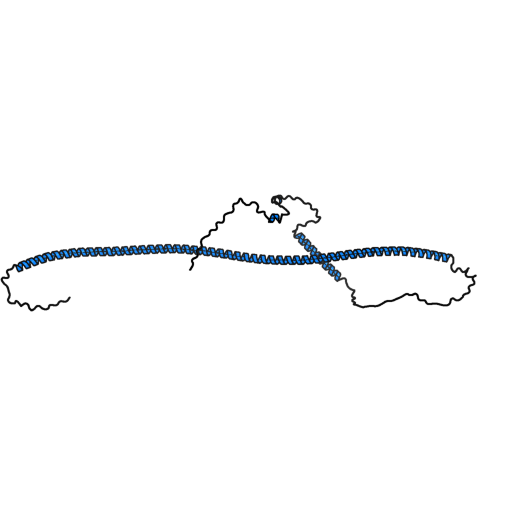0.953 1.00 97.31 173 TYR A C 1
ATOM 1396 O O . TYR A 1 173 ? 38.671 13.683 -59.987 1.00 97.31 173 TYR A O 1
ATOM 1404 N N . LEU A 1 174 ? 39.760 12.109 -61.175 1.00 97.19 174 LEU A N 1
ATOM 1405 C CA . LEU A 1 174 ? 39.392 10.984 -60.314 1.00 97.19 174 LEU A CA 1
ATOM 1406 C C . LEU A 1 174 ? 39.983 11.118 -58.906 1.00 97.19 174 LEU A C 1
ATOM 1408 O O . LEU A 1 174 ? 39.252 10.939 -57.939 1.00 97.19 174 LEU A O 1
ATOM 1412 N N . GLU A 1 175 ? 41.247 11.520 -58.770 1.00 97.69 175 GLU A N 1
ATOM 1413 C CA . GLU A 1 175 ? 41.863 11.839 -57.473 1.00 97.69 175 GLU A CA 1
ATOM 1414 C C . GLU A 1 175 ? 41.087 12.938 -56.734 1.00 97.69 175 GLU A C 1
ATOM 1416 O O . GLU A 1 175 ? 40.876 12.857 -55.524 1.00 97.69 175 GLU A O 1
ATOM 1421 N N . GLY A 1 176 ? 40.616 13.956 -57.461 1.00 98.00 176 GLY A N 1
ATOM 1422 C CA . GLY A 1 176 ? 39.762 15.003 -56.908 1.00 98.00 176 GLY A CA 1
ATOM 1423 C C . GLY A 1 176 ? 38.407 14.482 -56.415 1.00 98.00 176 GLY A C 1
ATOM 1424 O O . GLY A 1 176 ? 37.914 14.953 -55.391 1.00 98.00 176 GLY A O 1
ATOM 1425 N N . ILE A 1 177 ? 37.804 13.513 -57.113 1.00 97.94 177 ILE A N 1
ATOM 1426 C CA . ILE A 1 177 ? 36.569 12.851 -56.666 1.00 97.94 177 ILE A CA 1
ATOM 1427 C C . ILE A 1 177 ? 36.830 12.009 -55.419 1.00 97.94 177 ILE A C 1
ATOM 1429 O O . ILE A 1 177 ? 36.080 12.135 -54.454 1.00 97.94 177 ILE A O 1
ATOM 1433 N N . VAL A 1 178 ? 37.886 11.192 -55.423 1.00 97.94 178 VAL A N 1
ATOM 1434 C CA . VAL A 1 178 ? 38.232 10.311 -54.300 1.00 97.94 178 VAL A CA 1
ATOM 1435 C C . VAL A 1 178 ? 38.437 11.132 -53.030 1.00 97.94 178 VAL A C 1
ATOM 1437 O O . VAL A 1 178 ? 37.770 10.871 -52.037 1.00 97.94 178 VAL A O 1
ATOM 1440 N N . LYS A 1 179 ? 39.217 12.219 -53.088 1.00 98.00 179 LYS A N 1
ATOM 1441 C CA . LYS A 1 179 ? 39.416 13.120 -51.937 1.00 98.00 179 LYS A CA 1
ATOM 1442 C C . LYS A 1 179 ? 38.115 13.730 -51.410 1.00 98.00 179 LYS A C 1
ATOM 1444 O O . LYS A 1 179 ? 37.941 13.886 -50.205 1.00 98.00 179 LYS A O 1
ATOM 1449 N N . LYS A 1 180 ? 37.182 14.090 -52.300 1.00 98.00 180 LYS A N 1
ATOM 1450 C CA . LYS A 1 180 ? 35.861 14.602 -51.892 1.00 98.00 180 LYS A CA 1
ATOM 1451 C C . LYS A 1 180 ? 35.025 13.523 -51.207 1.00 98.00 180 LYS A C 1
ATOM 1453 O O . LYS A 1 180 ? 34.343 13.819 -50.232 1.00 98.00 180 LYS A O 1
ATOM 1458 N N . GLN A 1 181 ? 35.066 12.295 -51.717 1.00 97.62 181 GLN A N 1
ATOM 1459 C CA . GLN A 1 181 ? 34.363 11.164 -51.116 1.00 97.62 181 GLN A CA 1
ATOM 1460 C C . GLN A 1 181 ? 34.959 10.799 -49.755 1.00 97.62 181 GLN A C 1
ATOM 1462 O O . GLN A 1 181 ? 34.200 10.628 -48.809 1.00 97.62 181 GLN A O 1
ATOM 1467 N N . GLU A 1 182 ? 36.287 10.761 -49.630 1.00 97.94 182 GLU A N 1
ATOM 1468 C CA . GLU A 1 182 ? 36.993 10.548 -48.359 1.00 97.94 182 GLU A CA 1
ATOM 1469 C C . GLU A 1 182 ? 36.571 11.578 -47.306 1.00 97.94 182 GLU A C 1
ATOM 1471 O O . GLU A 1 182 ? 36.209 11.206 -46.191 1.00 97.94 182 GLU A O 1
ATOM 1476 N N . TYR A 1 183 ? 36.517 12.861 -47.680 1.00 98.31 183 TYR A N 1
ATOM 1477 C CA . TYR A 1 183 ? 36.065 13.924 -46.783 1.00 98.31 183 TYR A CA 1
ATOM 1478 C C . TYR A 1 183 ? 34.606 13.748 -46.328 1.00 98.31 183 TYR A C 1
ATOM 1480 O O . TYR A 1 183 ? 34.296 13.907 -45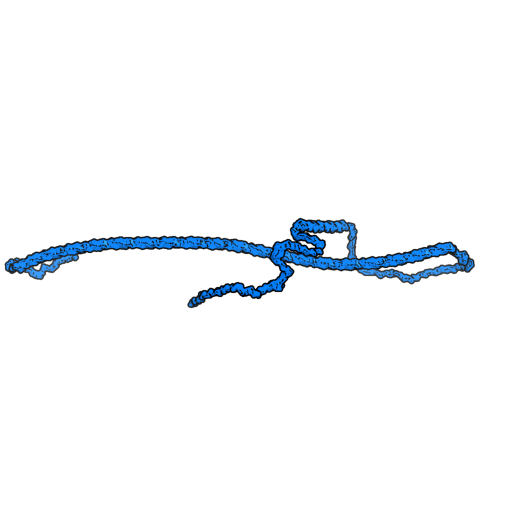.145 1.00 98.31 183 TYR A O 1
ATOM 1488 N N . GLU A 1 184 ? 33.685 13.416 -47.239 1.00 98.06 184 GLU A N 1
ATOM 1489 C CA . GLU A 1 184 ? 32.281 13.200 -46.861 1.00 98.06 184 GLU A CA 1
ATOM 1490 C C . GLU A 1 184 ? 32.095 11.928 -46.018 1.00 98.06 184 GLU A C 1
ATOM 1492 O O . GLU A 1 184 ? 31.280 11.938 -45.091 1.00 98.06 184 GLU A O 1
ATOM 1497 N N . ILE A 1 185 ? 32.879 10.871 -46.266 1.00 97.94 185 ILE A N 1
ATOM 1498 C CA . ILE A 1 185 ? 32.914 9.671 -45.417 1.00 97.94 185 ILE A CA 1
ATOM 1499 C C . ILE A 1 185 ? 33.377 10.051 -44.009 1.00 97.94 185 ILE A C 1
ATOM 1501 O O . ILE A 1 185 ? 32.644 9.802 -43.053 1.00 97.94 185 ILE A O 1
ATOM 1505 N N . GLU A 1 186 ? 34.509 10.745 -43.868 1.00 98.25 186 GLU A N 1
ATOM 1506 C CA . GLU A 1 186 ? 35.040 11.158 -42.563 1.00 98.25 186 GLU A CA 1
ATOM 1507 C C . GLU A 1 186 ? 34.042 12.033 -41.786 1.00 98.25 186 GLU A C 1
ATOM 1509 O O . GLU A 1 186 ? 33.781 11.825 -40.596 1.00 98.25 186 GLU A O 1
ATOM 1514 N N . LYS A 1 187 ? 33.406 12.985 -42.473 1.00 98.31 187 LYS A N 1
ATOM 1515 C CA . LYS A 1 187 ? 32.357 13.837 -41.904 1.00 98.31 187 LYS A CA 1
ATOM 1516 C C . LYS A 1 187 ? 31.140 13.030 -41.449 1.00 98.31 187 LYS A C 1
ATOM 1518 O O . LYS A 1 187 ? 30.559 13.339 -40.404 1.00 98.31 187 LYS A O 1
ATOM 1523 N N . SER A 1 188 ? 30.735 12.014 -42.210 1.00 97.75 188 SER A N 1
ATOM 1524 C CA . SER A 1 188 ? 29.642 11.117 -41.823 1.00 97.75 188 SER A CA 1
ATOM 1525 C C . SER A 1 188 ? 30.016 10.239 -40.622 1.00 97.75 188 SER A C 1
ATOM 1527 O O . SER A 1 188 ? 29.207 10.097 -39.704 1.00 97.75 188 SER A O 1
ATOM 1529 N N . ASP A 1 189 ? 31.264 9.775 -40.542 1.00 98.31 189 ASP A N 1
ATOM 1530 C CA . ASP A 1 189 ? 31.787 8.984 -39.425 1.00 98.31 189 ASP A CA 1
ATOM 1531 C C . ASP A 1 189 ? 31.871 9.790 -38.126 1.00 98.31 189 ASP A C 1
ATOM 1533 O O . ASP A 1 189 ? 31.617 9.266 -37.036 1.00 98.31 189 ASP A O 1
ATOM 1537 N N . ILE A 1 190 ? 32.214 11.080 -38.201 1.00 98.19 190 ILE A N 1
ATOM 1538 C CA . ILE A 1 190 ? 32.167 11.983 -37.041 1.00 98.19 190 ILE A CA 1
ATOM 1539 C C . ILE A 1 190 ? 30.727 12.098 -36.527 1.00 98.19 190 ILE A C 1
ATOM 1541 O O . ILE A 1 190 ? 30.481 11.852 -35.343 1.00 98.19 190 ILE A O 1
ATOM 1545 N N . LYS A 1 191 ? 29.763 12.378 -37.415 1.00 98.25 191 LYS A N 1
ATOM 1546 C CA . LYS A 1 191 ? 28.339 12.474 -37.047 1.00 98.25 191 LYS A CA 1
ATOM 1547 C C . LYS A 1 191 ? 27.805 11.170 -36.458 1.00 98.25 191 LYS A C 1
ATOM 1549 O O . LYS A 1 191 ? 27.085 11.196 -35.462 1.00 98.25 191 LYS A O 1
ATOM 1554 N N . LEU A 1 192 ? 28.179 10.027 -37.034 1.00 98.31 192 LEU A N 1
ATOM 1555 C CA . LEU A 1 192 ? 27.778 8.714 -36.534 1.00 98.31 192 LEU A CA 1
ATOM 1556 C C . LEU A 1 192 ? 28.324 8.465 -35.122 1.00 98.31 192 LEU A C 1
ATOM 1558 O O . LEU A 1 192 ? 27.591 8.001 -34.247 1.00 98.31 192 LEU A O 1
ATOM 1562 N N . ARG A 1 193 ? 29.586 8.828 -34.859 1.00 98.12 193 ARG A N 1
ATOM 1563 C CA . ARG A 1 193 ? 30.189 8.726 -33.519 1.00 98.12 193 ARG A CA 1
ATOM 1564 C C . ARG A 1 193 ? 29.503 9.634 -32.500 1.00 98.12 193 ARG A C 1
ATOM 1566 O O . ARG A 1 193 ? 29.301 9.218 -31.358 1.00 98.12 193 ARG A O 1
ATOM 1573 N N . GLU A 1 194 ? 29.138 10.854 -32.879 1.00 97.94 194 GLU A N 1
ATOM 1574 C CA . GLU A 1 194 ? 28.399 11.778 -32.009 1.00 97.94 194 GLU A CA 1
ATOM 1575 C C . GLU A 1 194 ? 26.992 11.266 -31.690 1.00 97.94 194 GLU A C 1
ATOM 1577 O O . GLU A 1 194 ? 26.599 11.239 -30.519 1.00 97.94 194 GLU A O 1
ATOM 1582 N N . ALA A 1 195 ? 26.273 10.775 -32.702 1.00 97.69 195 ALA A N 1
ATOM 1583 C CA . ALA A 1 195 ? 24.969 10.144 -32.531 1.00 97.69 195 ALA A CA 1
ATOM 1584 C C . ALA A 1 195 ? 25.060 8.908 -31.623 1.00 97.69 195 ALA A C 1
ATOM 1586 O O . ALA A 1 195 ? 24.268 8.768 -30.693 1.00 97.69 195 ALA A O 1
ATOM 1587 N N . ALA A 1 196 ? 26.078 8.059 -31.804 1.00 98.31 196 ALA A N 1
ATOM 1588 C CA . ALA A 1 196 ? 26.315 6.898 -30.950 1.00 98.31 196 ALA A CA 1
ATOM 1589 C C . ALA A 1 196 ? 26.587 7.291 -29.487 1.00 98.31 196 ALA A C 1
ATOM 1591 O O . ALA A 1 196 ? 26.058 6.663 -28.569 1.00 98.31 196 ALA A O 1
ATOM 1592 N N . LYS A 1 197 ? 27.370 8.353 -29.241 1.00 98.38 197 LYS A N 1
ATOM 1593 C CA . LYS A 1 197 ? 27.571 8.901 -27.886 1.00 98.38 197 LYS A CA 1
ATOM 1594 C C . LYS A 1 197 ? 26.265 9.432 -27.293 1.00 98.38 197 LYS A C 1
ATOM 1596 O O . LYS A 1 197 ? 26.011 9.214 -26.111 1.00 98.38 197 LYS A O 1
ATOM 1601 N N . SER A 1 198 ? 25.442 10.109 -28.094 1.00 97.94 198 SER A N 1
ATOM 1602 C CA . SER A 1 198 ? 24.137 10.610 -27.653 1.00 97.94 198 SER A CA 1
ATOM 1603 C C . SER A 1 198 ? 23.180 9.480 -27.285 1.00 97.94 198 SER A C 1
ATOM 1605 O O . SER A 1 198 ? 22.592 9.512 -26.208 1.00 97.94 198 SER A O 1
ATOM 1607 N N . ASN A 1 199 ? 23.108 8.433 -28.109 1.00 97.88 199 ASN A N 1
ATOM 1608 C CA . ASN A 1 199 ? 22.304 7.248 -27.822 1.00 97.88 199 ASN A CA 1
ATOM 1609 C C . ASN A 1 199 ? 22.749 6.561 -26.532 1.00 97.88 199 ASN A C 1
ATOM 1611 O O . ASN A 1 199 ? 21.905 6.260 -25.702 1.00 97.88 199 ASN A O 1
ATOM 1615 N N . LYS A 1 200 ? 24.059 6.399 -26.302 1.00 98.44 200 LYS A N 1
ATOM 1616 C CA . LYS A 1 200 ? 24.565 5.849 -25.032 1.00 98.44 200 LYS A CA 1
ATOM 1617 C C . LYS A 1 200 ? 24.115 6.670 -23.820 1.00 98.44 200 LYS A C 1
ATOM 1619 O O . LYS A 1 200 ? 23.719 6.093 -22.814 1.00 98.44 200 LYS A O 1
ATOM 1624 N N . ARG A 1 201 ? 24.140 8.007 -23.910 1.00 98.38 201 ARG A N 1
ATOM 1625 C CA . ARG A 1 201 ? 23.629 8.878 -22.834 1.00 98.38 201 ARG A CA 1
ATOM 1626 C C . ARG A 1 201 ? 22.131 8.684 -22.606 1.00 98.38 201 ARG A C 1
ATOM 1628 O O . ARG A 1 201 ? 21.704 8.628 -21.459 1.00 98.38 201 ARG A O 1
ATOM 1635 N N . LEU A 1 202 ? 21.354 8.566 -23.682 1.00 98.31 202 LEU A N 1
ATOM 1636 C CA . LEU A 1 202 ? 19.919 8.301 -23.593 1.00 98.31 202 LEU A CA 1
ATOM 1637 C C . LEU A 1 202 ? 19.634 6.934 -22.968 1.00 98.31 202 LEU A C 1
ATOM 1639 O O . LEU A 1 202 ? 18.769 6.851 -22.107 1.00 98.31 202 LEU A O 1
ATOM 1643 N N . THR A 1 203 ? 20.391 5.893 -23.321 1.00 98.62 203 THR A N 1
ATOM 1644 C CA . THR A 1 203 ? 20.269 4.563 -22.707 1.00 98.62 203 THR A CA 1
ATOM 1645 C C . THR A 1 203 ? 20.479 4.625 -21.197 1.00 98.62 203 THR A C 1
ATOM 1647 O O . THR A 1 203 ? 19.603 4.191 -20.458 1.00 98.62 203 THR A O 1
ATOM 1650 N N . ILE A 1 204 ? 21.563 5.259 -20.735 1.00 98.25 204 ILE A N 1
ATOM 1651 C CA . ILE A 1 204 ? 21.836 5.436 -19.297 1.00 98.25 204 ILE A CA 1
ATOM 1652 C C . ILE A 1 204 ? 20.699 6.211 -18.614 1.00 98.25 204 ILE A C 1
ATOM 1654 O O . ILE A 1 204 ? 20.291 5.887 -17.501 1.00 98.25 204 ILE A O 1
ATOM 1658 N N . HIS A 1 205 ? 20.158 7.239 -19.274 1.00 98.44 205 HIS A N 1
ATOM 1659 C CA . HIS A 1 205 ? 19.038 8.005 -18.735 1.00 98.44 205 HIS A CA 1
ATOM 1660 C C . HIS A 1 205 ? 17.757 7.164 -18.625 1.00 98.44 205 HIS A C 1
ATOM 1662 O O . HIS A 1 205 ? 17.068 7.235 -17.610 1.00 98.44 205 HIS A O 1
ATOM 1668 N N . CYS A 1 206 ? 17.447 6.349 -19.635 1.00 98.38 206 CYS A N 1
ATOM 1669 C CA . CYS A 1 206 ? 16.321 5.419 -19.603 1.00 98.38 206 CYS A CA 1
ATOM 1670 C C . CYS A 1 206 ? 16.477 4.374 -18.491 1.00 98.38 206 CYS A C 1
ATOM 1672 O O . CYS A 1 206 ? 15.520 4.135 -17.763 1.00 98.38 206 CYS A O 1
ATOM 1674 N N . GLU A 1 207 ? 17.671 3.803 -18.316 1.00 98.50 207 GLU A N 1
ATOM 1675 C CA . GLU A 1 207 ? 17.976 2.869 -17.222 1.00 98.50 207 GLU A CA 1
ATOM 1676 C C . GLU A 1 207 ? 17.793 3.534 -15.851 1.00 98.50 207 GLU A C 1
ATOM 1678 O O . GLU A 1 207 ? 17.146 2.979 -14.967 1.00 98.50 207 GLU A O 1
ATOM 1683 N N . ASN A 1 208 ? 18.281 4.766 -15.680 1.00 98.56 208 ASN A N 1
ATOM 1684 C CA . ASN A 1 208 ? 18.094 5.526 -14.445 1.00 98.56 208 ASN A CA 1
ATOM 1685 C C . ASN A 1 208 ? 16.613 5.833 -14.161 1.00 98.56 208 ASN A C 1
ATOM 1687 O O . ASN A 1 208 ? 16.166 5.697 -13.024 1.00 98.56 208 ASN A O 1
ATOM 1691 N N . LEU A 1 209 ? 15.837 6.220 -15.179 1.00 98.56 209 LEU A N 1
ATOM 1692 C CA . LEU A 1 209 ? 14.393 6.415 -15.029 1.00 98.56 209 LEU A CA 1
ATOM 1693 C C . LEU A 1 209 ? 13.676 5.111 -14.670 1.00 98.56 209 LEU A C 1
ATOM 1695 O O . LEU A 1 209 ? 12.791 5.132 -13.818 1.00 98.56 209 LEU A O 1
ATOM 1699 N N . GLN A 1 210 ? 14.077 3.985 -15.263 1.00 98.62 210 GLN A N 1
ATOM 1700 C CA . GLN A 1 210 ? 13.530 2.677 -14.914 1.00 98.62 210 GLN A CA 1
ATOM 1701 C C . GLN A 1 210 ? 13.826 2.330 -13.450 1.00 98.62 210 GLN A C 1
ATOM 1703 O O . GLN A 1 210 ? 12.915 1.961 -12.719 1.00 98.62 210 GLN A O 1
ATOM 1708 N N . HIS A 1 211 ? 15.056 2.547 -12.978 1.00 98.56 211 HIS A N 1
ATOM 1709 C CA . HIS A 1 211 ? 15.400 2.344 -11.570 1.00 98.56 211 HIS A CA 1
ATOM 1710 C C . HIS A 1 211 ? 14.602 3.246 -10.620 1.00 98.56 211 HIS A C 1
ATOM 1712 O O . HIS A 1 211 ? 14.193 2.804 -9.547 1.00 98.56 211 HIS A O 1
ATOM 1718 N N . GLN A 1 212 ? 14.362 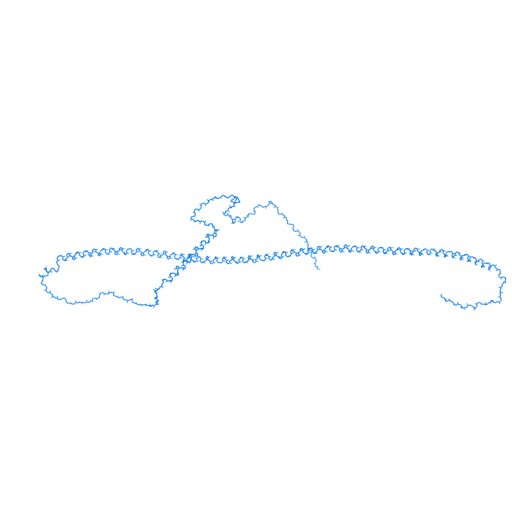4.506 -10.995 1.00 98.50 212 GLN A N 1
ATOM 1719 C CA . GLN A 1 212 ? 13.512 5.403 -10.206 1.00 98.50 212 GLN A CA 1
ATOM 1720 C C . GLN A 1 212 ? 12.059 4.924 -10.175 1.00 98.50 212 GLN A C 1
ATOM 1722 O O . GLN A 1 212 ? 11.430 4.973 -9.116 1.00 98.50 212 GLN A O 1
ATOM 1727 N N . LEU A 1 213 ? 11.546 4.433 -11.307 1.00 98.56 213 LEU A N 1
ATOM 1728 C CA . LEU A 1 213 ? 10.210 3.860 -11.405 1.00 98.56 213 LEU A CA 1
ATOM 1729 C C . LEU A 1 213 ? 10.083 2.633 -10.497 1.00 98.56 213 LEU A C 1
ATOM 1731 O O . LEU A 1 213 ? 9.191 2.612 -9.652 1.00 98.56 213 LEU A O 1
ATOM 1735 N N . ASP A 1 214 ? 11.011 1.682 -10.588 1.00 98.56 214 ASP A N 1
ATOM 1736 C CA . ASP A 1 214 ? 11.030 0.471 -9.761 1.00 98.56 214 ASP A CA 1
ATOM 1737 C C . ASP A 1 214 ? 11.109 0.815 -8.264 1.00 98.56 214 ASP A C 1
ATOM 1739 O O . ASP A 1 214 ? 10.356 0.276 -7.452 1.00 98.56 214 ASP A O 1
ATOM 1743 N N . HIS A 1 215 ? 11.959 1.778 -7.886 1.00 98.62 215 HIS A N 1
ATOM 1744 C CA . HIS A 1 215 ? 12.069 2.253 -6.501 1.00 98.62 215 HIS A CA 1
ATOM 1745 C C . HIS A 1 215 ? 10.777 2.906 -6.001 1.00 98.62 215 HIS A C 1
ATOM 1747 O O . HIS A 1 215 ? 10.361 2.691 -4.862 1.00 98.62 215 HIS A O 1
ATOM 1753 N N . SER A 1 216 ? 10.128 3.715 -6.841 1.00 98.25 216 SER A N 1
ATOM 1754 C CA . SER A 1 216 ? 8.846 4.337 -6.503 1.00 98.25 216 SER A CA 1
ATOM 1755 C C . SER A 1 216 ? 7.716 3.309 -6.404 1.00 98.25 216 SER A C 1
ATOM 1757 O O . SER A 1 216 ? 6.908 3.397 -5.482 1.00 98.25 216 SER A O 1
ATOM 1759 N N . SER A 1 217 ? 7.714 2.294 -7.273 1.00 98.62 217 SER A N 1
ATOM 1760 C CA . SER A 1 217 ? 6.775 1.173 -7.230 1.00 98.62 217 SER A CA 1
ATOM 1761 C C . SER A 1 217 ? 6.927 0.395 -5.928 1.00 98.62 217 SER A C 1
ATOM 1763 O O . SER A 1 217 ? 5.947 0.205 -5.219 1.00 98.62 217 SER A O 1
ATOM 1765 N N . ALA A 1 218 ? 8.160 0.051 -5.540 1.00 98.56 218 ALA A N 1
ATOM 1766 C CA . ALA A 1 218 ? 8.414 -0.648 -4.283 1.00 98.56 218 ALA A CA 1
ATOM 1767 C C . ALA A 1 218 ? 7.933 0.157 -3.062 1.00 98.56 218 ALA A C 1
ATOM 1769 O O . ALA A 1 218 ? 7.374 -0.407 -2.125 1.00 98.56 218 ALA A O 1
ATOM 1770 N N . LYS A 1 219 ? 8.102 1.487 -3.068 1.00 98.56 219 LYS A N 1
ATOM 1771 C CA . LYS A 1 219 ? 7.554 2.359 -2.014 1.00 98.56 219 LYS A CA 1
ATOM 1772 C C . LYS A 1 219 ? 6.025 2.392 -2.001 1.00 98.56 219 LYS A C 1
ATOM 1774 O O . LYS A 1 219 ? 5.432 2.488 -0.931 1.00 98.56 219 LYS A O 1
ATOM 1779 N N . LEU A 1 220 ? 5.381 2.357 -3.166 1.00 98.50 220 LEU A N 1
ATOM 1780 C CA . LEU A 1 220 ? 3.922 2.291 -3.247 1.00 98.50 220 LEU A CA 1
ATOM 1781 C C . LEU A 1 220 ? 3.399 0.960 -2.706 1.00 98.50 220 LEU A C 1
ATOM 1783 O O . LEU A 1 220 ? 2.406 0.961 -1.978 1.00 98.50 220 LEU A O 1
ATOM 1787 N N . ASP A 1 221 ? 4.086 -0.146 -2.989 1.00 98.56 221 ASP A N 1
ATOM 1788 C CA . ASP A 1 221 ? 3.734 -1.464 -2.460 1.00 98.56 221 ASP A CA 1
ATOM 1789 C C . ASP A 1 221 ? 3.829 -1.492 -0.927 1.00 98.56 221 ASP A C 1
ATOM 1791 O O . ASP A 1 221 ? 2.882 -1.911 -0.259 1.00 98.56 221 ASP A O 1
ATOM 1795 N N . THR A 1 222 ? 4.905 -0.950 -0.342 1.00 98.50 222 THR A N 1
ATOM 1796 C CA . THR A 1 222 ? 5.043 -0.895 1.125 1.00 98.50 222 THR A CA 1
ATOM 1797 C C . THR A 1 222 ? 3.980 -0.019 1.783 1.00 98.50 222 THR A C 1
ATOM 1799 O O . THR A 1 222 ? 3.388 -0.430 2.780 1.00 98.50 222 THR A O 1
ATOM 1802 N N . VAL A 1 223 ? 3.679 1.160 1.226 1.00 98.44 223 VAL A N 1
ATOM 1803 C CA . VAL A 1 223 ? 2.600 2.029 1.731 1.00 98.44 223 VAL A CA 1
ATOM 1804 C C . VAL A 1 223 ? 1.240 1.341 1.604 1.00 98.44 223 VAL A C 1
ATOM 1806 O O . VAL A 1 223 ? 0.410 1.439 2.509 1.00 98.44 223 VAL A O 1
ATOM 1809 N N . THR A 1 224 ? 1.015 0.610 0.514 1.00 98.62 224 THR A N 1
ATOM 1810 C CA . THR A 1 224 ? -0.213 -0.161 0.300 1.00 98.62 224 THR A CA 1
ATOM 1811 C C . THR A 1 224 ? -0.369 -1.257 1.353 1.00 98.62 224 THR A C 1
ATOM 1813 O O . THR A 1 224 ? -1.466 -1.456 1.878 1.00 98.62 224 THR A O 1
ATOM 1816 N N . ASP A 1 225 ? 0.712 -1.948 1.711 1.00 98.62 225 ASP A N 1
ATOM 1817 C CA . ASP A 1 225 ? 0.683 -2.979 2.747 1.00 98.62 225 ASP A CA 1
ATOM 1818 C C . ASP A 1 225 ? 0.499 -2.396 4.153 1.00 98.62 225 ASP A C 1
ATOM 1820 O O . ASP A 1 225 ? -0.328 -2.909 4.911 1.00 98.62 225 ASP A O 1
ATOM 1824 N N . MET A 1 226 ? 1.150 -1.270 4.466 1.00 98.44 226 MET A N 1
ATOM 1825 C CA . MET A 1 226 ? 0.893 -0.518 5.702 1.00 98.44 226 MET A CA 1
ATOM 1826 C C . MET A 1 226 ? -0.574 -0.083 5.800 1.00 98.44 226 MET A C 1
ATOM 1828 O O . MET A 1 226 ? -1.193 -0.191 6.856 1.00 98.44 226 MET A O 1
ATOM 1832 N N . TRP A 1 227 ? -1.169 0.377 4.697 1.00 98.38 227 TRP A N 1
ATOM 1833 C CA . TRP A 1 227 ? -2.575 0.775 4.672 1.00 98.38 227 TRP A CA 1
ATOM 1834 C C . TRP A 1 227 ? -3.518 -0.409 4.928 1.00 98.38 227 TRP A C 1
ATOM 1836 O O . TRP A 1 227 ? -4.455 -0.289 5.718 1.00 98.38 227 TRP A O 1
ATOM 1846 N N . LYS A 1 228 ? -3.239 -1.579 4.335 1.00 98.56 228 LYS A N 1
ATOM 1847 C CA . LYS A 1 228 ? -3.985 -2.817 4.624 1.00 98.56 228 LYS A CA 1
ATOM 1848 C C . LYS A 1 228 ? -3.855 -3.237 6.091 1.00 98.56 228 LYS A C 1
ATOM 1850 O O . LYS A 1 228 ? -4.809 -3.776 6.649 1.00 98.56 228 LYS A O 1
ATOM 1855 N N . GLU A 1 229 ? -2.690 -3.050 6.708 1.00 98.56 229 GLU A N 1
ATOM 1856 C CA . GLU A 1 229 ? -2.477 -3.350 8.128 1.00 98.56 229 GLU A CA 1
ATOM 1857 C C . GLU A 1 229 ? -3.297 -2.419 9.028 1.00 98.56 229 GLU A C 1
ATOM 1859 O O . GLU A 1 229 ? -4.041 -2.900 9.885 1.00 98.56 229 GLU A O 1
ATOM 1864 N N . ILE A 1 230 ? -3.268 -1.112 8.751 1.00 98.50 230 ILE A N 1
ATOM 1865 C CA . ILE A 1 230 ? -4.085 -0.112 9.454 1.00 98.50 230 ILE A CA 1
ATOM 1866 C C . ILE A 1 230 ? -5.579 -0.433 9.323 1.00 98.50 230 ILE A C 1
ATOM 1868 O O . ILE A 1 230 ? -6.316 -0.343 10.303 1.00 98.50 230 ILE A O 1
ATOM 1872 N N . ASP A 1 231 ? -6.054 -0.830 8.140 1.00 98.56 231 ASP A N 1
ATOM 1873 C CA . ASP A 1 231 ? -7.471 -1.150 7.936 1.00 98.56 231 ASP A CA 1
ATOM 1874 C C . ASP A 1 231 ? -7.911 -2.414 8.702 1.00 98.56 231 ASP A C 1
ATOM 1876 O O . ASP A 1 231 ? -8.994 -2.456 9.304 1.00 98.56 231 ASP A O 1
ATOM 1880 N N . LYS A 1 232 ? -7.034 -3.426 8.775 1.00 98.56 232 LYS A N 1
ATOM 1881 C CA . LYS A 1 232 ? -7.242 -4.612 9.624 1.00 98.56 232 LYS A CA 1
ATOM 1882 C C . LYS A 1 232 ? -7.305 -4.237 11.102 1.00 98.56 232 LYS A C 1
ATOM 1884 O O . LYS A 1 232 ? -8.203 -4.704 11.806 1.00 98.56 232 LYS A O 1
ATOM 1889 N N . GLU A 1 233 ? -6.384 -3.400 11.573 1.00 98.38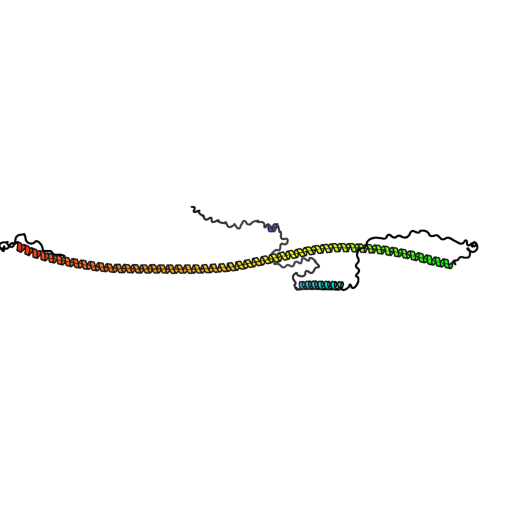 233 GLU A N 1
ATOM 1890 C CA . GLU A 1 233 ? -6.342 -2.964 12.969 1.00 98.38 233 GLU A CA 1
ATOM 1891 C C . GLU A 1 233 ? -7.562 -2.108 13.327 1.00 98.38 233 GLU A C 1
ATOM 1893 O O . GLU A 1 233 ? -8.240 -2.379 14.318 1.00 98.38 233 GLU A O 1
ATOM 1898 N N . LYS A 1 234 ? -7.939 -1.161 12.463 1.00 98.56 234 LYS A N 1
ATOM 1899 C CA . LYS A 1 234 ? -9.167 -0.369 12.597 1.00 98.56 234 LYS A CA 1
ATOM 1900 C C . LYS A 1 234 ? -10.401 -1.266 12.691 1.00 98.56 234 LYS A C 1
ATOM 1902 O O . LYS A 1 234 ? -11.256 -1.058 13.551 1.00 98.56 234 LYS A O 1
ATOM 1907 N N . SER A 1 235 ? -10.494 -2.287 11.839 1.00 98.44 235 SER A N 1
ATOM 1908 C CA . SER A 1 235 ? -11.589 -3.262 11.873 1.00 98.44 235 SER A CA 1
ATOM 1909 C C . SER A 1 235 ? -11.618 -4.067 13.174 1.00 98.44 235 SER A C 1
ATOM 1911 O O . SER A 1 235 ? -12.698 -4.352 13.694 1.00 98.44 235 SER A O 1
ATOM 1913 N N . LYS A 1 236 ? -10.450 -4.412 13.726 1.00 98.62 236 LYS A N 1
ATOM 1914 C CA . LYS A 1 236 ? -10.330 -5.072 15.031 1.00 98.62 236 LYS A CA 1
ATOM 1915 C C . LYS A 1 236 ? -10.788 -4.150 16.166 1.00 98.62 236 LYS A C 1
ATOM 1917 O O . LYS A 1 236 ? -11.658 -4.546 16.935 1.00 98.62 236 LYS A O 1
ATOM 1922 N N . MET A 1 237 ? -10.299 -2.910 16.212 1.00 98.31 237 MET A N 1
ATOM 1923 C CA . MET A 1 237 ? -10.700 -1.919 17.218 1.00 98.31 237 MET A CA 1
ATOM 1924 C C . MET A 1 237 ? -12.203 -1.618 17.164 1.00 98.31 237 MET A C 1
ATOM 1926 O O . MET A 1 237 ? -12.847 -1.497 18.202 1.00 98.31 237 MET A O 1
ATOM 1930 N N . MET A 1 238 ? -12.803 -1.542 15.970 1.00 98.44 238 MET A N 1
ATOM 1931 C CA . MET A 1 238 ? -14.255 -1.362 15.838 1.00 98.44 238 MET A CA 1
ATOM 1932 C C . MET A 1 238 ? -15.046 -2.522 16.458 1.00 98.44 238 MET A C 1
ATOM 1934 O O . MET A 1 238 ? -16.065 -2.277 17.105 1.00 98.44 238 MET A O 1
ATOM 1938 N N . LYS A 1 239 ? -14.577 -3.768 16.301 1.00 98.50 239 LYS A N 1
ATOM 1939 C CA . LYS A 1 239 ? -15.183 -4.936 16.962 1.00 98.50 239 LYS A CA 1
ATOM 1940 C C . LYS A 1 239 ? -15.025 -4.861 18.479 1.00 98.50 239 LYS A C 1
ATOM 1942 O O . LYS A 1 239 ? -16.015 -4.997 19.185 1.00 98.50 239 LYS A O 1
ATOM 1947 N N . GLU A 1 240 ? -13.827 -4.547 18.970 1.00 98.44 240 GLU A N 1
ATOM 1948 C CA . GLU A 1 240 ? -13.558 -4.398 20.408 1.00 98.44 240 GLU A CA 1
ATOM 1949 C C . GLU A 1 240 ? -14.429 -3.300 21.046 1.00 98.44 240 GLU A C 1
ATOM 1951 O O . GLU A 1 240 ? -15.027 -3.514 22.099 1.00 98.44 240 GLU A O 1
ATOM 1956 N N . ILE A 1 241 ? -14.590 -2.146 20.385 1.00 98.50 241 ILE A N 1
ATOM 1957 C CA . ILE A 1 241 ? -15.488 -1.072 20.842 1.00 98.50 241 ILE A CA 1
ATOM 1958 C C . ILE A 1 241 ? -16.935 -1.565 20.919 1.00 98.50 241 ILE A C 1
ATOM 1960 O O . ILE A 1 241 ? -17.646 -1.243 21.875 1.00 98.50 241 ILE A O 1
ATOM 1964 N N . GLN A 1 242 ? -17.390 -2.326 19.924 1.00 98.50 242 GLN A N 1
ATOM 1965 C CA . GLN A 1 242 ? -18.744 -2.869 19.922 1.00 98.50 242 GLN A CA 1
ATOM 1966 C C . GLN A 1 242 ? -18.943 -3.889 21.050 1.00 98.50 242 GLN A C 1
ATOM 1968 O O . GLN A 1 242 ? -19.960 -3.830 21.744 1.00 98.50 242 GLN A O 1
ATOM 1973 N N . ASP A 1 243 ? -17.969 -4.765 21.287 1.00 98.50 243 ASP A N 1
ATOM 1974 C CA . ASP A 1 243 ? -18.007 -5.751 22.369 1.00 98.50 243 ASP A CA 1
ATOM 1975 C C . ASP A 1 243 ? -18.037 -5.074 23.745 1.00 98.50 243 ASP A C 1
ATOM 1977 O O . ASP A 1 243 ? -18.857 -5.429 24.597 1.00 98.50 243 ASP A O 1
ATOM 1981 N N . VAL A 1 244 ? -17.220 -4.033 23.947 1.00 98.38 244 VAL A N 1
ATOM 1982 C CA . VAL A 1 244 ? -17.223 -3.226 25.176 1.00 98.38 244 VAL A CA 1
ATOM 1983 C C . VAL A 1 244 ? -18.570 -2.531 25.375 1.00 98.38 244 VAL A C 1
ATOM 1985 O O . VAL A 1 244 ? -19.102 -2.557 26.484 1.00 98.38 244 VAL A O 1
ATOM 1988 N N . ARG A 1 245 ? -19.168 -1.955 24.322 1.00 98.44 245 ARG A N 1
ATOM 1989 C CA . ARG A 1 245 ? -20.508 -1.339 24.400 1.00 98.44 245 ARG A CA 1
ATOM 1990 C C . ARG A 1 245 ? -21.570 -2.348 24.823 1.00 98.44 245 ARG A C 1
ATOM 1992 O O . ARG A 1 245 ? -22.342 -2.071 25.738 1.00 98.44 245 ARG A O 1
ATOM 1999 N N . VAL A 1 246 ? -21.574 -3.530 24.207 1.00 98.50 246 VAL A N 1
ATOM 2000 C CA . VAL A 1 246 ? -22.505 -4.611 24.556 1.00 98.50 246 VAL A CA 1
ATOM 2001 C C . VAL A 1 246 ? -22.287 -5.078 25.999 1.00 98.50 246 VAL A C 1
ATOM 2003 O O . VAL A 1 246 ? -23.260 -5.288 26.721 1.00 98.50 246 VAL A O 1
ATOM 2006 N N . SER A 1 247 ? -21.035 -5.228 26.444 1.00 98.44 247 SER A N 1
ATOM 2007 C CA . SER A 1 247 ? -20.714 -5.611 27.825 1.00 98.44 247 SER A CA 1
ATOM 2008 C C . SER A 1 247 ? -21.177 -4.558 28.832 1.00 98.44 247 SER A C 1
ATOM 2010 O O . SER A 1 247 ? -21.851 -4.887 29.806 1.00 98.44 247 SER A O 1
ATOM 2012 N N . HIS A 1 248 ? -20.900 -3.284 28.558 1.00 98.19 248 HIS A N 1
ATOM 2013 C CA . HIS A 1 248 ? -21.342 -2.166 29.386 1.00 98.19 248 HIS A CA 1
ATOM 2014 C C . HIS A 1 248 ? -22.873 -2.108 29.493 1.00 98.19 248 HIS A C 1
ATOM 2016 O O . HIS A 1 248 ? -23.420 -1.915 30.579 1.00 98.19 248 HIS A O 1
ATOM 2022 N N . ASP A 1 249 ? -23.597 -2.322 28.391 1.00 98.25 249 ASP A N 1
ATOM 2023 C CA . ASP A 1 249 ? -25.060 -2.365 28.419 1.00 98.25 249 ASP A CA 1
ATOM 2024 C C . ASP A 1 249 ? -25.603 -3.552 29.223 1.00 98.25 249 ASP A C 1
ATOM 2026 O O . ASP A 1 249 ? -26.574 -3.388 29.971 1.00 98.25 249 ASP A O 1
ATOM 2030 N N . LYS A 1 250 ? -24.962 -4.725 29.133 1.00 98.38 250 LYS A N 1
ATOM 2031 C CA . LYS A 1 250 ? -25.294 -5.891 29.967 1.00 98.38 250 LYS A CA 1
ATOM 2032 C C . LYS A 1 250 ? -25.095 -5.592 31.452 1.00 98.38 250 LYS A C 1
ATOM 2034 O O . LYS A 1 250 ? -26.000 -5.855 32.244 1.00 98.38 250 LYS A O 1
ATOM 2039 N N . GLU A 1 251 ? -23.961 -5.006 31.832 1.00 97.69 251 GLU A N 1
ATOM 2040 C CA . GLU A 1 251 ? -23.684 -4.610 33.219 1.00 97.69 251 GLU A CA 1
ATOM 2041 C C . GLU A 1 251 ? -24.673 -3.555 33.720 1.00 97.69 251 GLU A C 1
ATOM 2043 O O . GLU A 1 251 ? -25.199 -3.671 34.828 1.00 97.69 251 GLU A O 1
ATOM 2048 N N . ARG A 1 252 ? -25.002 -2.560 32.889 1.00 98.56 252 ARG A N 1
ATOM 2049 C CA . ARG A 1 252 ? -26.000 -1.532 33.209 1.00 98.56 252 ARG A CA 1
ATOM 2050 C C . ARG A 1 252 ? -27.373 -2.143 33.494 1.00 98.56 252 ARG A C 1
ATOM 2052 O O . ARG A 1 252 ? -28.030 -1.741 34.455 1.00 98.56 252 ARG A O 1
ATOM 2059 N N . LEU A 1 253 ? -27.817 -3.101 32.678 1.00 98.06 253 LEU A N 1
ATOM 2060 C CA . LEU A 1 253 ? -29.081 -3.815 32.892 1.00 98.06 253 LEU A CA 1
ATOM 2061 C C . LEU A 1 253 ? -29.040 -4.682 34.155 1.00 98.06 253 LEU A C 1
ATOM 2063 O O . LEU A 1 253 ? -29.995 -4.676 34.932 1.00 98.06 253 LEU A O 1
ATOM 2067 N N . LEU A 1 254 ? -27.930 -5.386 34.390 1.00 98.38 254 LEU A N 1
ATOM 2068 C CA . LEU A 1 254 ? -27.739 -6.208 35.583 1.00 98.38 254 LEU A CA 1
ATOM 2069 C C . LEU A 1 254 ? -27.769 -5.358 36.857 1.00 98.38 254 LEU A C 1
ATOM 2071 O O . LEU A 1 254 ? -28.460 -5.719 37.808 1.00 98.38 254 LEU A O 1
ATOM 2075 N N . ARG A 1 255 ? -27.103 -4.197 36.856 1.00 97.94 255 ARG A N 1
ATOM 2076 C CA . ARG A 1 255 ? -27.125 -3.244 37.972 1.00 97.94 255 ARG A CA 1
ATOM 2077 C C . ARG A 1 255 ? -28.543 -2.768 38.279 1.00 97.94 255 ARG A C 1
ATOM 2079 O O . ARG A 1 255 ? -28.949 -2.842 39.432 1.00 97.94 255 ARG A O 1
ATOM 2086 N N . LYS A 1 256 ? -29.311 -2.358 37.262 1.00 98.25 256 LYS A N 1
ATOM 2087 C CA . LYS A 1 256 ? -30.719 -1.954 37.440 1.00 98.25 256 LYS A CA 1
ATOM 2088 C C . LYS A 1 256 ? -31.578 -3.084 38.013 1.00 98.25 256 LYS A C 1
ATOM 2090 O O . LYS A 1 256 ? -32.406 -2.846 38.882 1.00 98.25 256 LYS A O 1
ATOM 2095 N N . ASN A 1 257 ? -31.377 -4.319 37.553 1.00 98.38 257 ASN A N 1
ATOM 2096 C CA . ASN A 1 257 ? -32.102 -5.479 38.075 1.00 98.38 257 ASN A CA 1
ATOM 2097 C C . ASN A 1 257 ? -31.753 -5.751 39.551 1.00 98.38 257 ASN A C 1
ATOM 2099 O O . ASN A 1 257 ? -32.640 -5.982 40.367 1.00 98.38 257 ASN A O 1
ATOM 2103 N N . LEU A 1 258 ? -30.469 -5.683 39.917 1.00 97.94 258 LEU A N 1
ATOM 2104 C CA . LEU A 1 258 ? -30.040 -5.831 41.310 1.00 97.94 258 LEU A CA 1
ATOM 2105 C C . LEU A 1 258 ? -30.565 -4.707 42.209 1.00 97.94 258 LEU A C 1
ATOM 2107 O O . LEU A 1 258 ? -30.950 -4.983 43.339 1.00 97.94 258 LEU A O 1
ATOM 2111 N N . GLU A 1 259 ? -30.620 -3.474 41.711 1.00 98.00 259 GLU A N 1
ATOM 2112 C CA . GLU A 1 259 ? -31.184 -2.327 42.429 1.00 98.00 259 GLU A CA 1
ATOM 2113 C C . GLU A 1 259 ? -32.680 -2.522 42.718 1.00 98.00 259 GLU A C 1
ATOM 2115 O O . GLU A 1 259 ? -33.098 -2.389 43.865 1.00 98.00 259 GLU A O 1
ATOM 2120 N N . LEU A 1 260 ? -33.459 -2.977 41.728 1.00 98.06 260 LEU A N 1
ATOM 2121 C CA . LEU A 1 260 ? -34.870 -3.335 41.924 1.00 98.06 260 LEU A CA 1
ATOM 2122 C C . LEU A 1 260 ? -35.050 -4.480 42.933 1.00 98.06 260 LEU A C 1
ATOM 2124 O O . LEU A 1 260 ? -35.944 -4.432 43.777 1.00 98.06 260 LEU A O 1
ATOM 2128 N N . LYS A 1 261 ? -34.197 -5.513 42.881 1.00 98.00 261 LYS A N 1
ATOM 2129 C CA . LYS A 1 261 ? -34.226 -6.617 43.858 1.00 98.00 261 LYS A CA 1
ATOM 2130 C C . LYS A 1 261 ? -33.883 -6.146 45.269 1.00 98.00 261 LYS A C 1
ATOM 2132 O O . LYS A 1 261 ? -34.502 -6.608 46.225 1.00 98.00 261 LYS A O 1
ATOM 2137 N N . LEU A 1 262 ? -32.907 -5.248 45.401 1.00 97.81 262 LEU A N 1
ATOM 2138 C CA . LEU A 1 262 ? -32.530 -4.651 46.679 1.00 97.81 262 LEU A CA 1
ATOM 2139 C C . LEU A 1 262 ? -33.697 -3.841 47.249 1.00 97.81 262 LEU A C 1
ATOM 2141 O O . LEU A 1 262 ? -34.046 -4.024 48.410 1.00 97.81 262 LEU A O 1
ATOM 2145 N N . GLU A 1 263 ? -34.322 -2.991 46.433 1.00 97.75 263 GLU A N 1
ATOM 2146 C CA . GLU A 1 263 ? -35.476 -2.190 46.842 1.00 97.75 263 GLU A CA 1
ATOM 2147 C C . GLU A 1 263 ? -36.636 -3.078 47.304 1.00 97.75 263 GLU A C 1
ATOM 2149 O O . GLU A 1 263 ? -37.187 -2.863 48.384 1.00 97.75 263 GLU A O 1
ATOM 2154 N N . HIS A 1 264 ? -36.949 -4.133 46.547 1.00 97.75 264 HIS A N 1
ATOM 2155 C CA . HIS A 1 264 ? -37.967 -5.107 46.933 1.00 97.75 264 HIS A CA 1
ATOM 2156 C C . HIS A 1 264 ? -37.647 -5.770 48.279 1.00 97.75 264 HIS A C 1
ATOM 2158 O O . HIS A 1 264 ? -38.494 -5.795 49.169 1.00 97.75 264 HIS A O 1
ATOM 2164 N N . ALA A 1 265 ? -36.413 -6.247 48.469 1.00 97.62 265 ALA A N 1
ATOM 2165 C CA . ALA A 1 265 ? -35.990 -6.878 49.718 1.00 97.62 265 ALA A CA 1
ATOM 2166 C C . ALA A 1 265 ? -36.034 -5.906 50.912 1.00 97.62 265 ALA A C 1
ATOM 2168 O O . ALA A 1 265 ? -36.401 -6.296 52.023 1.00 97.62 265 ALA A O 1
ATOM 2169 N N . VAL A 1 266 ? -35.692 -4.630 50.700 1.00 97.94 266 VAL A N 1
ATOM 2170 C CA . VAL A 1 266 ? -35.814 -3.578 51.719 1.00 97.94 266 VAL A CA 1
ATOM 2171 C C . VAL A 1 266 ? -37.281 -3.352 52.087 1.00 97.94 266 VAL A C 1
ATOM 2173 O O . VAL A 1 266 ? -37.604 -3.314 53.274 1.00 97.94 266 VAL A O 1
ATOM 2176 N N . GLN A 1 267 ? -38.178 -3.265 51.101 1.00 97.50 267 GLN A N 1
ATOM 2177 C CA . GLN A 1 267 ? -39.616 -3.120 51.342 1.00 97.50 267 GLN A CA 1
ATOM 2178 C C . GLN A 1 267 ? -40.202 -4.336 52.073 1.00 97.50 267 GLN A C 1
ATOM 2180 O O . GLN A 1 267 ? -40.972 -4.169 53.017 1.00 97.50 267 GLN A O 1
ATOM 2185 N N . GLU A 1 268 ? -39.832 -5.558 51.685 1.00 97.50 268 GLU A N 1
ATOM 2186 C CA . GLU A 1 268 ? -40.258 -6.786 52.367 1.00 97.50 268 GLU A CA 1
ATOM 2187 C C . GLU A 1 268 ? -39.776 -6.831 53.814 1.00 97.50 268 GLU A C 1
ATOM 2189 O O . GLU A 1 268 ? -40.558 -7.127 54.719 1.00 97.50 268 GLU A O 1
ATOM 2194 N N . ARG A 1 269 ? -38.507 -6.479 54.050 1.00 97.00 269 ARG A N 1
ATOM 2195 C CA . ARG A 1 269 ? -37.953 -6.383 55.400 1.00 97.00 269 ARG A CA 1
ATOM 2196 C C . ARG A 1 269 ? -38.711 -5.355 56.232 1.00 97.00 269 ARG A C 1
ATOM 2198 O O . ARG A 1 269 ? -39.030 -5.646 57.381 1.00 97.00 269 ARG A O 1
ATOM 2205 N N . GLN A 1 270 ? -39.012 -4.184 55.671 1.00 97.25 270 GLN A N 1
ATOM 2206 C CA . GLN A 1 270 ? -39.764 -3.149 56.377 1.00 97.25 270 GLN A CA 1
ATOM 2207 C C . GLN A 1 270 ? -41.170 -3.638 56.738 1.00 97.25 270 GLN A C 1
ATOM 2209 O O . GLN A 1 270 ? -41.554 -3.560 57.900 1.00 97.25 270 GLN A O 1
ATOM 2214 N N . ARG A 1 271 ? -41.894 -4.249 55.788 1.00 96.81 271 ARG A N 1
ATOM 2215 C CA . ARG A 1 271 ? -43.212 -4.852 56.052 1.00 96.81 271 ARG A CA 1
ATOM 2216 C C . ARG A 1 271 ? -43.143 -5.907 57.156 1.00 96.81 271 ARG A C 1
ATOM 2218 O O . ARG A 1 271 ? -44.005 -5.934 58.029 1.00 96.81 271 ARG A O 1
ATOM 2225 N N . ALA A 1 272 ? -42.122 -6.764 57.144 1.00 97.06 272 ALA A N 1
ATOM 2226 C CA . ALA A 1 272 ? -41.930 -7.779 58.177 1.00 97.06 272 ALA A CA 1
ATOM 2227 C C . ALA A 1 272 ? -41.680 -7.158 59.563 1.00 97.06 272 ALA A C 1
ATOM 2229 O O . ALA A 1 272 ? -42.232 -7.637 60.554 1.00 97.06 272 ALA A O 1
ATOM 2230 N N . VAL A 1 273 ? -40.893 -6.077 59.634 1.00 97.50 273 VAL A N 1
ATOM 2231 C CA . VAL A 1 273 ? -40.670 -5.312 60.871 1.00 97.50 273 VAL A CA 1
ATOM 2232 C C . VAL A 1 273 ? -41.971 -4.676 61.356 1.00 97.50 273 VAL A C 1
ATOM 2234 O O . VAL A 1 273 ? -42.311 -4.847 62.523 1.00 97.50 273 VAL A O 1
ATOM 2237 N N . ASP A 1 274 ? -42.730 -4.014 60.482 1.00 96.69 274 ASP A N 1
ATOM 2238 C CA . ASP A 1 274 ? -43.991 -3.359 60.846 1.00 96.69 274 ASP A CA 1
ATOM 2239 C C . ASP A 1 274 ? -45.014 -4.372 61.384 1.00 96.69 274 ASP A C 1
ATOM 2241 O O . ASP A 1 274 ? -45.638 -4.147 62.422 1.00 96.69 274 ASP A O 1
ATOM 2245 N N . ILE A 1 275 ? -45.130 -5.537 60.734 1.00 96.94 275 ILE A N 1
ATOM 2246 C CA . ILE A 1 275 ? -45.970 -6.648 61.204 1.00 96.94 275 ILE A CA 1
ATOM 2247 C C . ILE A 1 275 ? -45.487 -7.151 62.570 1.00 96.94 275 ILE A C 1
ATOM 2249 O O . ILE A 1 275 ? -46.300 -7.377 63.467 1.00 96.94 275 ILE A O 1
ATOM 2253 N N . ALA A 1 276 ? -44.176 -7.326 62.760 1.00 96.75 276 ALA A N 1
ATOM 2254 C CA . ALA A 1 276 ? -43.618 -7.778 64.031 1.00 96.75 276 ALA A CA 1
ATOM 2255 C C . ALA A 1 276 ? -43.886 -6.774 65.165 1.00 96.75 276 ALA A C 1
ATOM 2257 O O . ALA A 1 276 ? -44.315 -7.186 66.243 1.00 96.75 276 ALA A O 1
ATOM 2258 N N . VAL A 1 277 ? -43.699 -5.475 64.914 1.00 97.00 277 VAL A N 1
ATOM 2259 C CA . VAL A 1 277 ? -43.980 -4.387 65.865 1.00 97.00 277 VAL A CA 1
ATOM 2260 C C . VAL A 1 277 ? -45.469 -4.317 66.197 1.00 97.00 277 VAL A C 1
ATOM 2262 O O . VAL A 1 277 ? -45.837 -4.205 67.365 1.00 97.00 277 VAL A O 1
ATOM 2265 N N . GLN A 1 278 ? -46.348 -4.431 65.202 1.00 96.06 278 GLN A N 1
ATOM 2266 C CA . GLN A 1 278 ? -47.788 -4.430 65.442 1.00 96.06 278 GLN A CA 1
ATOM 2267 C C . GLN A 1 278 ? -48.214 -5.658 66.258 1.00 96.06 278 GLN A C 1
ATOM 2269 O O . GLN A 1 278 ? -48.993 -5.538 67.203 1.00 96.06 278 GLN A O 1
ATOM 2274 N N . ASN A 1 279 ? -47.651 -6.831 65.963 1.00 96.50 279 ASN A N 1
ATOM 2275 C CA . ASN A 1 279 ? -47.913 -8.054 66.718 1.00 96.50 279 ASN A CA 1
ATOM 2276 C C . ASN A 1 279 ? -47.432 -7.959 68.173 1.00 96.50 279 ASN A C 1
ATOM 2278 O O . ASN A 1 279 ? -48.129 -8.428 69.074 1.00 96.50 279 ASN A O 1
ATOM 2282 N N . THR A 1 280 ? -46.258 -7.374 68.438 1.00 95.94 280 THR A N 1
ATOM 2283 C CA . THR A 1 280 ? -45.781 -7.167 69.817 1.00 95.94 280 THR A CA 1
ATOM 2284 C C . THR A 1 280 ? -46.623 -6.126 70.544 1.00 95.94 280 THR A C 1
ATOM 2286 O O . THR A 1 280 ? -47.009 -6.365 71.687 1.00 95.94 280 THR A O 1
ATOM 2289 N N . LYS A 1 281 ? -46.992 -5.027 69.877 1.00 97.31 281 LYS A N 1
ATOM 2290 C CA . LYS A 1 281 ? -47.894 -4.006 70.422 1.00 97.31 281 LYS A CA 1
ATOM 2291 C C . LYS A 1 281 ? -49.230 -4.607 70.854 1.00 97.31 281 LYS A C 1
ATOM 2293 O O . LYS A 1 281 ? -49.600 -4.460 72.013 1.00 97.31 281 LYS A O 1
ATOM 2298 N N . VAL A 1 282 ? -49.898 -5.359 69.977 1.00 96.81 282 VAL A N 1
ATOM 2299 C CA . VAL A 1 282 ? -51.177 -6.025 70.289 1.00 96.81 282 VAL A CA 1
ATOM 2300 C C . VAL A 1 282 ? -51.032 -6.995 71.469 1.00 96.81 282 VAL A C 1
ATOM 2302 O O . VAL A 1 282 ? -51.898 -7.040 72.344 1.00 96.81 282 VAL A O 1
ATOM 2305 N N . LYS A 1 283 ? -49.925 -7.751 71.546 1.00 96.88 283 LYS A N 1
ATOM 2306 C CA . LYS A 1 283 ? -49.651 -8.647 72.685 1.00 96.88 283 LYS A CA 1
ATOM 2307 C C . LYS A 1 283 ? -49.538 -7.883 74.008 1.00 96.88 283 LYS A C 1
ATOM 2309 O O . LYS A 1 283 ? -50.161 -8.290 74.987 1.00 96.88 283 LYS A O 1
ATOM 2314 N N . TYR A 1 284 ? -48.772 -6.793 74.044 1.00 96.31 284 TYR A N 1
ATOM 2315 C CA . TYR A 1 284 ? -48.603 -5.992 75.259 1.00 96.31 284 TYR A CA 1
ATOM 2316 C C . TYR A 1 284 ? -49.860 -5.198 75.625 1.00 96.31 284 TYR A C 1
ATOM 2318 O O . TYR A 1 284 ? -50.169 -5.071 76.805 1.00 96.31 284 TYR A O 1
ATOM 2326 N N . GLU A 1 285 ? -50.627 -4.715 74.647 1.00 96.62 285 GLU A N 1
ATOM 2327 C CA . GLU A 1 285 ? -51.931 -4.086 74.886 1.00 96.62 285 GLU A CA 1
ATOM 2328 C C . GLU A 1 285 ? -52.909 -5.058 75.550 1.00 96.62 285 GLU A C 1
ATOM 2330 O O . GLU A 1 285 ? -53.572 -4.686 76.519 1.00 96.62 285 GLU A O 1
ATOM 2335 N N . LYS A 1 286 ? -52.944 -6.318 75.096 1.00 96.31 286 LYS A N 1
ATOM 2336 C CA . LYS A 1 286 ? -53.738 -7.371 75.737 1.00 96.31 286 LYS A CA 1
ATOM 2337 C C . LYS A 1 286 ? -53.280 -7.631 77.175 1.00 96.31 286 LYS A C 1
ATOM 2339 O O . LYS A 1 286 ? -54.104 -7.617 78.079 1.00 96.31 286 LYS A O 1
ATOM 2344 N N . GLN A 1 287 ? -51.975 -7.783 77.408 1.00 96.19 287 GLN A N 1
ATOM 2345 C CA . GLN A 1 287 ? -51.438 -7.969 78.765 1.00 96.19 287 GLN A CA 1
ATOM 2346 C C . GLN A 1 287 ? -51.753 -6.782 79.687 1.00 96.19 287 GLN A C 1
ATOM 2348 O O . GLN A 1 287 ? -52.119 -6.975 80.843 1.00 96.19 287 GLN A O 1
ATOM 2353 N N . LEU A 1 288 ? -51.645 -5.547 79.185 1.00 95.94 288 LEU A N 1
ATOM 2354 C CA . LEU A 1 288 ? -52.023 -4.344 79.928 1.00 95.94 288 LEU A CA 1
ATOM 2355 C C . LEU A 1 288 ? -53.518 -4.315 80.245 1.00 95.94 288 LEU A C 1
ATOM 2357 O O . LEU A 1 288 ? -53.898 -3.867 81.326 1.00 95.94 288 LEU A O 1
ATOM 2361 N N . PHE A 1 289 ? -54.365 -4.753 79.313 1.00 96.88 289 PHE A N 1
ATOM 2362 C CA . PHE A 1 289 ? -55.801 -4.870 79.537 1.00 96.88 289 PHE A CA 1
ATOM 2363 C C . PHE A 1 289 ? -56.107 -5.885 80.644 1.00 96.88 289 PHE A C 1
ATOM 2365 O O . PHE A 1 289 ? -56.791 -5.529 81.604 1.00 96.88 289 PHE A O 1
ATOM 2372 N N . ASP A 1 290 ? -55.526 -7.084 80.562 1.00 96.00 290 ASP A N 1
ATOM 2373 C CA . ASP A 1 290 ? -55.699 -8.154 81.550 1.00 96.00 290 ASP A CA 1
ATOM 2374 C C . ASP A 1 290 ? -55.214 -7.704 82.944 1.00 96.00 290 ASP A C 1
ATOM 2376 O O . ASP A 1 290 ? -55.931 -7.830 83.936 1.00 96.00 290 ASP A O 1
ATOM 2380 N N . LEU A 1 291 ? -54.037 -7.068 83.034 1.00 95.44 291 LEU A N 1
ATOM 2381 C CA . LEU A 1 291 ? -53.515 -6.518 84.293 1.00 95.44 291 LEU A CA 1
ATOM 2382 C C . LEU A 1 291 ? -54.404 -5.410 84.869 1.00 95.44 291 LEU A C 1
ATOM 2384 O O . LEU A 1 291 ? -54.638 -5.375 86.077 1.00 95.44 291 LEU A O 1
ATOM 2388 N N . LYS A 1 292 ? -54.925 -4.506 84.030 1.00 96.38 292 LYS A N 1
ATOM 2389 C CA . LYS A 1 292 ? -55.873 -3.468 84.467 1.00 96.38 292 LYS A CA 1
ATOM 2390 C C . LYS A 1 292 ? -57.184 -4.072 84.958 1.00 96.38 292 LYS A C 1
ATOM 2392 O O . LYS A 1 292 ? -57.781 -3.535 85.892 1.00 96.38 292 LYS A O 1
ATOM 2397 N N . GLN A 1 293 ? -57.656 -5.146 84.330 1.00 95.88 293 GLN A N 1
ATOM 2398 C CA . GLN A 1 293 ? -58.837 -5.868 84.785 1.00 95.88 293 GLN A CA 1
ATOM 2399 C C . GLN A 1 293 ? -58.586 -6.501 86.157 1.00 95.88 293 GLN A C 1
ATOM 2401 O O . GLN A 1 293 ? -59.341 -6.213 87.085 1.00 95.88 293 GLN A O 1
ATOM 2406 N N . ASN A 1 294 ? -57.477 -7.225 86.321 1.00 95.88 294 ASN A N 1
ATOM 2407 C CA . ASN A 1 294 ? -57.076 -7.807 87.602 1.00 95.88 294 ASN A CA 1
ATOM 2408 C C . ASN A 1 294 ? -56.929 -6.735 88.688 1.00 95.88 294 ASN A C 1
ATOM 2410 O O . ASN A 1 294 ? -57.421 -6.906 89.795 1.00 95.88 294 ASN A O 1
ATOM 2414 N N . GLN A 1 295 ? -56.320 -5.585 88.376 1.00 94.25 295 GLN A N 1
ATOM 2415 C CA . GLN A 1 295 ? -56.216 -4.464 89.313 1.00 94.25 295 GLN A CA 1
ATOM 2416 C C . GLN A 1 295 ? -57.599 -3.960 89.744 1.00 94.25 295 GLN A C 1
ATOM 2418 O O . GLN A 1 295 ? -57.821 -3.707 90.925 1.00 94.25 295 GLN A O 1
ATOM 2423 N N . LYS A 1 296 ? -58.545 -3.809 88.809 1.00 95.50 296 LYS A N 1
ATOM 2424 C CA . LYS A 1 296 ? -59.921 -3.401 89.134 1.00 95.50 296 LYS A CA 1
ATOM 2425 C C . LYS A 1 296 ? -60.634 -4.436 89.999 1.00 95.50 296 LYS A C 1
ATOM 2427 O O . LYS A 1 296 ? -61.382 -4.049 90.892 1.00 95.50 296 LYS A O 1
ATOM 2432 N N . GLU A 1 297 ? -60.443 -5.720 89.719 1.00 94.94 297 GLU A N 1
ATOM 2433 C CA . GLU A 1 297 ? -60.998 -6.820 90.512 1.00 94.94 297 GLU A CA 1
ATOM 2434 C C . GLU A 1 297 ? -60.418 -6.809 91.930 1.00 94.94 297 GLU A C 1
ATOM 2436 O O . GLU A 1 297 ? -61.184 -6.739 92.888 1.00 94.94 297 GLU A O 1
ATOM 2441 N N . LEU A 1 298 ? -59.096 -6.699 92.064 1.00 94.25 298 LEU A N 1
ATOM 2442 C CA . LEU A 1 298 ? -58.399 -6.614 93.347 1.00 94.25 298 LEU A CA 1
ATOM 2443 C C . LEU A 1 298 ? -58.809 -5.370 94.153 1.00 94.25 298 LEU A C 1
ATOM 2445 O O . LEU A 1 298 ? -59.030 -5.449 95.356 1.00 94.25 298 LEU A O 1
ATOM 2449 N N . VAL A 1 299 ? -58.991 -4.213 93.502 1.00 95.44 299 VAL A N 1
ATOM 2450 C CA . VAL A 1 299 ? -59.518 -2.994 94.149 1.00 95.44 299 VAL A CA 1
ATOM 2451 C C . VAL A 1 299 ? -60.951 -3.208 94.642 1.00 95.44 299 VAL A C 1
ATOM 2453 O O . VAL A 1 299 ? -61.295 -2.771 95.744 1.00 95.44 299 VAL A O 1
ATOM 2456 N N . LYS A 1 300 ? -61.800 -3.891 93.861 1.00 94.31 300 LYS A N 1
ATOM 2457 C CA . LYS A 1 300 ? -63.160 -4.246 94.296 1.00 94.31 300 LYS A CA 1
ATOM 2458 C C . LYS A 1 300 ? -63.119 -5.192 95.493 1.00 94.31 300 LYS A C 1
ATOM 2460 O O . LYS A 1 300 ? -63.846 -4.955 96.452 1.00 94.31 300 LYS A O 1
ATOM 2465 N N . GLU A 1 301 ? -62.290 -6.225 95.471 1.00 94.12 301 GLU A N 1
ATOM 2466 C CA . GLU A 1 301 ? -62.110 -7.145 96.599 1.00 94.12 301 GLU A CA 1
ATOM 2467 C C . GLU A 1 301 ? -61.602 -6.429 97.849 1.00 94.12 301 GLU A C 1
ATOM 2469 O O . GLU A 1 301 ? -62.249 -6.514 98.888 1.00 94.12 301 GLU A O 1
ATOM 2474 N N . PHE A 1 302 ? -60.559 -5.608 97.732 1.00 94.12 302 PHE A N 1
ATOM 2475 C CA . PHE A 1 302 ? -60.037 -4.805 98.838 1.00 94.12 302 PHE A CA 1
ATOM 2476 C C . PHE A 1 302 ? -61.095 -3.855 99.415 1.00 94.12 302 PHE A C 1
ATOM 2478 O O . PHE A 1 302 ? -61.185 -3.660 100.623 1.00 94.12 302 PHE A O 1
ATOM 2485 N N . SER A 1 303 ? -61.937 -3.257 98.566 1.00 93.12 303 SER A N 1
ATOM 2486 C CA . SER A 1 303 ? -63.039 -2.401 99.019 1.00 93.12 303 SER A CA 1
ATOM 2487 C C . SER A 1 303 ? -64.116 -3.178 99.785 1.00 93.12 303 SER A C 1
ATOM 2489 O O . SER A 1 303 ? -64.592 -2.691 100.812 1.00 93.12 303 SER A O 1
ATOM 2491 N N . LYS A 1 304 ? -64.456 -4.397 99.340 1.00 93.44 304 LYS A N 1
ATOM 2492 C CA . LYS A 1 304 ? -65.359 -5.311 100.056 1.00 93.44 304 LYS A CA 1
ATOM 2493 C C . LYS A 1 304 ? -64.755 -5.721 101.394 1.00 93.44 304 LYS A C 1
ATOM 2495 O O . LYS A 1 304 ? -65.429 -5.647 102.414 1.00 93.44 304 LYS A O 1
ATOM 2500 N N . GLU A 1 305 ? -63.482 -6.096 101.401 1.00 91.25 305 GLU A N 1
ATOM 2501 C CA . GLU A 1 305 ? -62.738 -6.454 102.604 1.00 91.25 305 GLU A CA 1
ATOM 2502 C C . GLU A 1 305 ? -62.674 -5.277 103.587 1.00 91.25 305 GLU A C 1
ATOM 2504 O O . GLU A 1 305 ? -63.015 -5.427 104.755 1.00 91.25 305 GLU A O 1
ATOM 2509 N N . LYS A 1 306 ? -62.370 -4.063 103.117 1.00 92.56 306 LYS A N 1
ATOM 2510 C CA . LYS A 1 306 ? -62.402 -2.840 103.931 1.00 92.56 306 LYS A CA 1
ATOM 2511 C C . LYS A 1 306 ? -63.791 -2.557 104.507 1.00 92.56 306 LYS A C 1
ATOM 2513 O O . LYS A 1 306 ? -63.895 -2.120 105.652 1.00 92.56 306 LYS A O 1
ATOM 2518 N N . GLN A 1 307 ? -64.860 -2.783 103.740 1.00 90.62 307 GLN A N 1
ATOM 2519 C CA . GLN A 1 307 ? -66.232 -2.669 104.243 1.00 90.62 307 GLN A CA 1
ATOM 2520 C C . GLN A 1 307 ? -66.517 -3.713 105.328 1.00 90.62 307 GLN A C 1
ATOM 2522 O O . GLN A 1 307 ? -67.031 -3.345 106.384 1.00 90.62 307 GLN A O 1
ATOM 2527 N N . LEU A 1 308 ? -66.131 -4.974 105.107 1.00 89.81 308 LEU A N 1
ATOM 2528 C CA . LEU A 1 308 ? -66.244 -6.055 106.089 1.00 89.81 308 LEU A CA 1
ATOM 2529 C C . LEU A 1 308 ? -65.469 -5.724 107.369 1.00 89.81 308 LEU A C 1
ATOM 2531 O O . LEU A 1 308 ? -66.062 -5.728 108.441 1.00 89.81 308 LEU A O 1
ATOM 2535 N N . TYR A 1 309 ? -64.196 -5.327 107.275 1.00 88.31 309 TYR A N 1
ATOM 2536 C CA . TYR A 1 309 ? -63.412 -4.852 108.419 1.00 88.31 309 TYR A CA 1
ATOM 2537 C C . TYR A 1 309 ? -64.054 -3.653 109.106 1.00 88.31 309 TYR A C 1
ATOM 2539 O O . TYR A 1 309 ? -64.034 -3.577 110.328 1.00 88.31 309 TYR A O 1
ATOM 2547 N N . GLY A 1 310 ? -64.643 -2.718 108.359 1.00 87.69 310 GLY A N 1
ATOM 2548 C CA . GLY A 1 310 ? -65.382 -1.596 108.931 1.00 87.69 310 GLY A CA 1
ATOM 2549 C C . GLY A 1 310 ? -66.578 -2.052 109.768 1.00 87.69 310 GLY A C 1
ATOM 2550 O O . GLY A 1 310 ? -66.794 -1.528 110.859 1.00 87.69 310 GLY A O 1
ATOM 2551 N N . VAL A 1 311 ? -67.331 -3.047 109.291 1.00 87.38 311 VAL A N 1
ATOM 2552 C CA . VAL A 1 311 ? -68.432 -3.674 110.041 1.00 87.38 311 VAL A CA 1
ATOM 2553 C C . VAL A 1 311 ? -67.897 -4.406 111.271 1.00 87.38 311 VAL A C 1
ATOM 2555 O O . VAL A 1 311 ? -68.372 -4.152 112.377 1.00 87.38 311 VAL A O 1
ATOM 2558 N N . THR A 1 312 ? -66.871 -5.242 111.111 1.00 87.00 312 THR A N 1
ATOM 2559 C CA . THR A 1 312 ? -66.246 -5.993 112.208 1.00 87.00 312 THR A CA 1
ATOM 2560 C C . THR A 1 312 ? -65.654 -5.066 113.267 1.00 87.00 312 THR A C 1
ATOM 2562 O O . THR A 1 312 ? -65.850 -5.290 114.453 1.00 87.00 312 THR A O 1
ATOM 2565 N N . ASN A 1 313 ? -64.985 -3.981 112.873 1.00 87.88 313 ASN A N 1
ATOM 2566 C CA . ASN A 1 313 ? -64.409 -3.002 113.792 1.00 87.88 313 ASN A CA 1
ATOM 2567 C C . ASN A 1 313 ? -65.495 -2.199 114.522 1.00 87.88 313 ASN A C 1
ATOM 2569 O O . ASN A 1 313 ? -65.355 -1.915 115.706 1.00 87.88 313 ASN A O 1
ATOM 2573 N N . LYS A 1 314 ? -66.611 -1.865 113.857 1.00 86.38 314 LYS A N 1
ATOM 2574 C CA . LYS A 1 314 ? -67.787 -1.290 114.534 1.00 86.38 314 LYS A CA 1
ATOM 2575 C C . LYS A 1 314 ? -68.372 -2.269 115.553 1.00 86.38 314 LYS A C 1
ATOM 2577 O O . LYS A 1 314 ? -68.625 -1.862 116.679 1.00 86.38 314 LYS A O 1
ATOM 2582 N N . ALA A 1 315 ? -68.530 -3.544 115.195 1.00 82.75 315 ALA A N 1
ATOM 2583 C CA . ALA A 1 315 ? -68.978 -4.586 116.120 1.00 82.75 315 ALA A CA 1
ATOM 2584 C C . ALA A 1 315 ? -68.012 -4.756 117.309 1.00 82.75 315 ALA A C 1
ATOM 2586 O O . ALA A 1 315 ? -68.450 -4.789 118.456 1.00 82.75 315 ALA A O 1
ATOM 2587 N N . LEU A 1 316 ? -66.699 -4.767 117.059 1.00 85.44 316 LEU A N 1
ATOM 2588 C CA . LEU A 1 316 ? -65.669 -4.801 118.098 1.00 85.44 316 LEU A CA 1
ATOM 2589 C C . LEU A 1 316 ? -65.693 -3.547 118.969 1.00 85.44 316 LEU A C 1
ATOM 2591 O O . LEU A 1 316 ? -65.557 -3.676 120.173 1.00 85.44 316 LEU A O 1
ATOM 2595 N N . ASN A 1 317 ? -65.903 -2.352 118.415 1.00 81.75 317 ASN A N 1
ATOM 2596 C CA . ASN A 1 317 ? -66.055 -1.126 119.200 1.00 81.75 317 ASN A CA 1
ATOM 2597 C C . ASN A 1 317 ? -67.338 -1.124 120.029 1.00 81.75 317 ASN A C 1
ATOM 2599 O O . ASN A 1 317 ? -67.297 -0.646 121.154 1.00 81.75 317 ASN A O 1
ATOM 2603 N N . HIS A 1 318 ? -68.446 -1.676 119.528 1.00 83.12 318 HIS A N 1
ATOM 2604 C CA . HIS A 1 318 ? -69.648 -1.883 120.335 1.00 83.12 318 HIS A CA 1
ATOM 2605 C C . HIS A 1 318 ? -69.384 -2.848 121.489 1.00 83.12 318 HIS A C 1
ATOM 2607 O O . HIS A 1 318 ? -69.783 -2.558 122.610 1.00 83.12 318 HIS A O 1
ATOM 2613 N N . LEU A 1 319 ? -68.653 -3.941 121.250 1.00 82.00 319 LEU A N 1
ATOM 2614 C CA . LEU A 1 319 ? -68.197 -4.831 122.317 1.00 82.00 319 LEU A CA 1
ATOM 2615 C C . LEU A 1 319 ? -67.255 -4.105 123.280 1.00 82.00 319 LEU A C 1
ATOM 2617 O O . LEU A 1 319 ? -67.438 -4.191 124.484 1.00 82.00 319 LEU A O 1
ATOM 2621 N N . ARG A 1 320 ? -66.281 -3.341 122.781 1.00 83.81 320 ARG A N 1
ATOM 2622 C CA . ARG A 1 320 ? -65.319 -2.587 123.596 1.00 83.81 320 ARG A CA 1
ATOM 2623 C C . ARG A 1 320 ? -66.021 -1.536 124.448 1.00 83.81 320 ARG A C 1
ATOM 2625 O O . ARG A 1 320 ? -65.703 -1.426 125.622 1.00 83.81 320 ARG A O 1
ATOM 2632 N N . GLN A 1 321 ? -67.003 -0.831 123.883 1.00 77.62 321 GLN A N 1
ATOM 2633 C CA . GLN A 1 321 ? -67.874 0.102 124.593 1.00 77.62 321 GLN A CA 1
ATOM 2634 C C . GLN A 1 321 ? -68.706 -0.622 125.643 1.00 77.62 321 GLN A C 1
ATOM 2636 O O . GLN A 1 321 ? -68.646 -0.216 126.793 1.00 77.62 321 GLN A O 1
ATOM 2641 N N . HIS A 1 322 ? -69.375 -1.720 125.281 1.00 77.62 322 HIS A N 1
ATOM 2642 C CA . HIS A 1 322 ? -70.127 -2.570 126.204 1.00 77.62 322 HIS A CA 1
ATOM 2643 C C . HIS A 1 322 ? -69.256 -3.041 127.379 1.00 77.62 322 HIS A C 1
ATOM 2645 O O . HIS A 1 322 ? -69.662 -2.916 128.530 1.00 77.62 322 HIS A O 1
ATOM 2651 N N . PHE A 1 323 ? -68.033 -3.509 127.107 1.00 71.75 323 PHE A N 1
ATOM 2652 C CA . PHE A 1 323 ? -67.073 -3.921 128.130 1.00 71.75 323 PHE A CA 1
ATOM 2653 C C . PHE A 1 323 ? -66.502 -2.747 128.938 1.00 71.75 323 PHE A C 1
ATOM 2655 O O . PHE A 1 323 ? -66.233 -2.916 130.118 1.00 71.75 323 PHE A O 1
ATOM 2662 N N . SER A 1 324 ? -66.350 -1.556 128.352 1.00 69.06 324 SER A N 1
ATOM 2663 C CA . SER A 1 324 ? -65.910 -0.347 129.071 1.00 69.06 324 SER A CA 1
ATOM 2664 C C . SER A 1 324 ? -67.026 0.350 129.858 1.00 69.06 324 SER A C 1
ATOM 2666 O O . SER A 1 324 ? -66.741 1.114 130.771 1.00 69.06 324 SER A O 1
ATOM 2668 N N . SER A 1 325 ? -68.290 0.107 129.496 1.00 63.19 325 SER A N 1
ATOM 2669 C CA . SER A 1 325 ? -69.484 0.602 130.187 1.00 63.19 325 SER A CA 1
ATOM 2670 C C . SER A 1 325 ? -70.008 -0.379 131.233 1.00 63.19 325 SER A C 1
ATOM 2672 O O . SER A 1 325 ? -70.954 -0.053 131.947 1.00 63.19 325 SER A O 1
ATOM 2674 N N . LEU A 1 326 ? -69.422 -1.577 131.323 1.00 56.09 326 LEU A N 1
ATOM 2675 C CA . LEU A 1 326 ? -69.589 -2.410 132.503 1.00 56.09 326 LEU A CA 1
ATOM 2676 C C . LEU A 1 326 ? -68.953 -1.661 133.683 1.00 56.09 326 LEU A C 1
ATOM 2678 O O . LEU A 1 326 ? -67.801 -1.233 133.571 1.00 56.09 326 LEU A O 1
ATOM 2682 N N . PRO A 1 327 ? -69.669 -1.481 134.805 1.00 53.06 327 PRO A N 1
ATOM 2683 C CA . PRO A 1 327 ? -69.042 -0.988 136.017 1.00 53.06 327 PRO A CA 1
ATOM 2684 C C . PRO A 1 327 ? -67.916 -1.961 136.376 1.00 53.06 327 PRO A C 1
ATOM 2686 O O . PRO A 1 327 ? -68.152 -3.161 136.510 1.00 53.06 327 PRO A O 1
ATOM 2689 N N . MET A 1 328 ? -66.688 -1.455 136.518 1.00 47.16 328 MET A N 1
ATOM 2690 C CA . MET A 1 328 ? -65.559 -2.184 137.114 1.00 47.16 328 MET A CA 1
ATOM 2691 C C . MET A 1 328 ? -65.785 -2.356 138.628 1.00 47.16 328 MET A C 1
ATOM 2693 O O . MET A 1 328 ? -64.901 -2.092 139.434 1.00 47.16 328 MET A O 1
ATOM 2697 N N . ASP A 1 329 ? -66.981 -2.805 139.006 1.00 46.44 329 ASP A N 1
ATOM 2698 C CA . ASP A 1 329 ? -67.346 -3.238 140.342 1.00 46.44 329 ASP A CA 1
ATOM 2699 C C . ASP A 1 329 ? -67.387 -4.766 140.302 1.00 46.44 329 ASP A C 1
ATOM 2701 O O . ASP A 1 329 ? -68.373 -5.384 139.903 1.00 46.44 329 ASP A O 1
ATOM 2705 N N . ASN A 1 330 ? -66.268 -5.354 140.731 1.00 46.97 330 ASN A N 1
ATOM 2706 C CA . ASN A 1 330 ? -65.995 -6.784 140.891 1.00 46.97 330 ASN A CA 1
ATOM 2707 C C . ASN A 1 330 ? -65.515 -7.513 139.627 1.00 46.97 330 ASN A C 1
ATOM 2709 O O . ASN A 1 330 ? -66.282 -8.135 138.901 1.00 46.97 330 ASN A O 1
ATOM 2713 N N . ILE A 1 331 ? -64.195 -7.551 139.444 1.00 48.97 331 ILE A N 1
ATOM 2714 C CA . ILE A 1 331 ? -63.361 -8.712 139.810 1.00 48.97 331 ILE A CA 1
ATOM 2715 C C . ILE A 1 331 ? -61.907 -8.323 139.506 1.00 48.97 331 ILE A C 1
ATOM 2717 O O . ILE A 1 331 ? -61.445 -8.350 138.369 1.00 48.97 331 ILE A O 1
ATOM 2721 N N . ILE A 1 332 ? -61.185 -7.960 140.564 1.00 43.94 332 ILE A N 1
ATOM 2722 C CA . ILE A 1 332 ? -59.756 -8.240 140.673 1.00 43.94 332 ILE A CA 1
ATOM 2723 C C . ILE A 1 332 ? -59.688 -9.680 141.201 1.00 43.94 332 ILE A C 1
ATOM 2725 O O . ILE A 1 332 ? -60.091 -9.904 142.345 1.00 43.94 332 ILE A O 1
ATOM 2729 N N . PRO A 1 333 ? -59.228 -10.678 140.426 1.00 46.69 333 PRO A N 1
ATOM 2730 C CA . PRO A 1 333 ? -58.769 -11.932 140.991 1.00 46.69 333 PRO A CA 1
ATOM 2731 C C . PRO A 1 333 ? -57.351 -11.726 141.555 1.00 46.69 333 PRO A C 1
ATOM 2733 O O . PRO A 1 333 ? -56.543 -11.008 140.957 1.00 46.69 333 PRO A O 1
ATOM 2736 N N . PRO A 1 334 ? -57.023 -12.349 142.695 1.00 47.75 334 PRO A N 1
ATOM 2737 C CA . PRO A 1 334 ? -55.804 -12.102 143.454 1.00 47.75 334 PRO A CA 1
ATOM 2738 C C . PRO A 1 334 ? -54.608 -12.799 142.794 1.00 47.75 334 PRO A C 1
ATOM 2740 O O . PRO A 1 334 ? -54.196 -13.858 143.245 1.00 47.75 334 PRO A O 1
ATOM 2743 N N . ASN A 1 335 ? -54.110 -12.239 141.688 1.00 45.44 335 ASN A N 1
ATOM 2744 C CA . ASN A 1 335 ? -52.817 -12.555 141.061 1.00 45.44 335 ASN A CA 1
ATOM 2745 C C . ASN A 1 335 ? -52.431 -11.483 140.018 1.00 45.44 335 ASN A C 1
ATOM 2747 O O . ASN A 1 335 ? -52.013 -11.792 138.903 1.00 45.44 335 ASN A O 1
ATOM 2751 N N . ALA A 1 336 ? -52.576 -10.200 140.368 1.00 43.16 336 ALA A N 1
ATOM 2752 C CA . ALA A 1 336 ? -51.988 -9.119 139.582 1.00 43.16 336 ALA A CA 1
ATOM 2753 C C . ALA A 1 336 ? -50.465 -9.144 139.775 1.00 43.16 336 ALA A C 1
ATOM 2755 O O . ALA A 1 336 ? -49.919 -8.570 140.716 1.00 43.16 336 ALA A O 1
ATOM 2756 N N . VAL A 1 337 ? -49.805 -9.885 138.888 1.00 44.06 337 VAL A N 1
ATOM 2757 C CA . VAL A 1 337 ? -48.369 -9.803 138.655 1.00 44.06 337 VAL A CA 1
ATOM 2758 C C . VAL A 1 337 ? -48.063 -8.382 138.187 1.00 44.06 337 VAL A C 1
ATOM 2760 O O . VAL A 1 337 ? -48.673 -7.868 137.251 1.00 44.06 337 VAL A O 1
ATOM 2763 N N . THR A 1 338 ? -47.151 -7.755 138.916 1.00 47.16 338 THR A N 1
ATOM 2764 C CA . THR A 1 338 ? -46.587 -6.428 138.696 1.00 47.16 338 THR A CA 1
ATOM 2765 C C . THR A 1 338 ? -45.860 -6.312 137.355 1.00 47.16 338 THR A C 1
ATOM 2767 O O . THR A 1 338 ? -45.448 -7.302 136.757 1.00 47.16 338 THR A O 1
ATOM 2770 N N . GLU A 1 339 ? -45.681 -5.063 136.941 1.00 53.34 339 GLU A N 1
ATOM 2771 C CA . GLU A 1 339 ? -45.175 -4.495 135.681 1.00 53.34 339 GLU A CA 1
ATOM 2772 C C . GLU A 1 339 ? -43.786 -4.960 135.168 1.00 53.34 339 GLU A C 1
ATOM 2774 O O . GLU A 1 339 ? -43.211 -4.288 134.322 1.00 53.34 339 GLU A O 1
ATOM 2779 N N . ASP A 1 340 ? -43.240 -6.102 135.606 1.00 52.84 340 ASP A N 1
ATOM 2780 C CA . ASP A 1 340 ? -41.799 -6.394 135.467 1.00 52.84 340 ASP A CA 1
ATOM 2781 C C . ASP A 1 340 ? -41.413 -7.757 134.843 1.00 52.84 340 ASP A C 1
ATOM 2783 O O . ASP A 1 340 ? -40.257 -8.167 134.921 1.00 52.84 340 ASP A O 1
ATOM 2787 N N . GLN A 1 341 ? -42.326 -8.489 134.184 1.00 51.31 341 GLN A N 1
ATOM 2788 C CA . GLN A 1 341 ? -41.988 -9.796 133.573 1.00 51.31 341 GLN A CA 1
ATOM 2789 C C . GLN A 1 341 ? -42.661 -10.106 132.221 1.00 51.31 341 GLN A C 1
ATOM 2791 O O . GLN A 1 341 ? -43.246 -11.170 132.057 1.00 51.31 341 GLN A O 1
ATOM 2796 N N . VAL A 1 342 ? -42.527 -9.242 131.206 1.00 49.12 342 VAL A N 1
ATOM 2797 C CA . VAL A 1 342 ? -42.585 -9.694 129.793 1.00 49.12 342 VAL A CA 1
ATOM 2798 C C . VAL A 1 342 ? -41.553 -8.934 128.955 1.00 49.12 342 VAL A C 1
ATOM 2800 O O . VAL A 1 342 ? -41.869 -8.158 128.057 1.00 49.12 342 VAL A O 1
ATOM 2803 N N . SER A 1 343 ? -40.280 -9.159 129.264 1.00 48.28 343 SER A N 1
ATOM 2804 C CA . SER A 1 343 ? -39.215 -9.035 128.271 1.00 48.28 343 SER A CA 1
ATOM 2805 C C . SER A 1 343 ? -39.106 -10.361 127.501 1.00 48.28 343 SER A C 1
ATOM 2807 O O . SER A 1 343 ? -39.147 -11.434 128.094 1.00 48.28 343 SER A O 1
ATOM 2809 N N . ASN A 1 344 ? -38.942 -10.256 126.178 1.00 49.88 344 ASN A N 1
ATOM 2810 C CA . ASN A 1 344 ? -38.624 -11.314 125.206 1.00 49.88 344 ASN A CA 1
ATOM 2811 C C . ASN A 1 344 ? -39.721 -12.322 124.822 1.00 49.88 344 ASN A C 1
ATOM 2813 O O . ASN A 1 344 ? -39.785 -13.423 125.358 1.00 49.88 344 ASN A O 1
ATOM 2817 N N . ILE A 1 345 ? -40.419 -12.033 123.714 1.00 48.31 345 ILE A N 1
ATOM 2818 C CA . ILE A 1 345 ? -40.684 -13.063 122.696 1.00 48.31 345 ILE A CA 1
ATOM 2819 C C . ILE A 1 345 ? -40.275 -12.521 121.322 1.00 48.31 345 ILE A C 1
ATOM 2821 O O . ILE A 1 345 ? -40.882 -11.613 120.763 1.00 48.31 345 ILE A O 1
ATOM 2825 N N . SER A 1 346 ? -39.200 -13.106 120.810 1.00 46.97 346 SER A N 1
ATOM 2826 C CA . SER A 1 346 ? -38.691 -13.014 119.448 1.00 46.97 346 SER A CA 1
ATOM 2827 C C . SER A 1 346 ? -39.571 -13.776 118.450 1.00 46.97 346 SER A C 1
ATOM 2829 O O . SER A 1 346 ? -39.856 -14.947 118.680 1.00 46.97 346 SER A O 1
ATOM 2831 N N . PHE A 1 347 ? -39.859 -13.161 117.305 1.00 45.25 347 PHE A N 1
ATOM 2832 C CA . PHE A 1 347 ? -40.064 -13.790 115.987 1.00 45.25 347 PHE A CA 1
ATOM 2833 C C . PHE A 1 347 ? -39.611 -12.717 114.977 1.00 45.25 347 PHE A C 1
ATOM 2835 O O . PHE A 1 347 ? -40.153 -11.620 114.992 1.00 45.25 347 PHE A O 1
ATOM 2842 N N . VAL A 1 348 ? -38.478 -12.811 114.271 1.00 45.19 348 VAL A N 1
ATOM 2843 C CA . VAL A 1 348 ? -38.114 -13.756 113.196 1.00 45.19 348 VAL A CA 1
ATOM 2844 C C . VAL A 1 348 ? -39.261 -13.970 112.209 1.00 45.19 348 VAL A C 1
ATOM 2846 O O . VAL A 1 348 ? -39.990 -14.953 112.307 1.00 45.19 348 VAL A O 1
ATOM 2849 N N . SER A 1 349 ? -39.434 -13.012 111.295 1.00 40.91 349 SER A N 1
ATOM 2850 C CA . SER A 1 349 ? -39.160 -13.175 109.857 1.00 40.91 349 SER A CA 1
ATOM 2851 C C . SER A 1 349 ? -39.296 -11.846 109.125 1.00 40.91 349 SER A C 1
ATOM 2853 O O . SER A 1 349 ? -40.302 -11.146 109.369 1.00 40.91 349 SER A O 1
#

Foldseek 3Di:
DDDDDDDDDDPDDDDDDPPPPDDPPPVCCVVCVPPDDDDPVNVVDPDPPDPPPPDPDPPDPPDDPVVVVVVVVVVVVVVVVVVVVVVVVVVPDDDDDDDDDDDDDDDDDDDDDDDDDDDDDDPPDPDDPVPVVPPPVADPVNVVVVVVVVVVVVVVVVVVVVVVVVVVVVVVVVVVVVVVVVVVVVVVVVVVVVVVVVVVVVVVVVVVVVVVVVVVVVVVVVVVVVVVVVVVVVVVVVVVVVVVVVVVVVVVVVVVVVVVVVVVVVVVVVVVVVVVVVVVVVVVVVVVVVVVVVVVVVVVVVVVVVVVVVVVVVVVVVVVVVVVPPPPPDDDDPDPDDPPPDDDDDDDD